Protein AF-A0A3B4AQC7-F1 (afdb_monomer)

Solvent-accessible surface area (backbone atoms only — not comparable to full-atom values): 14227 Å² total; per-residue (Å²): 136,85,83,78,81,77,79,76,78,74,78,74,76,76,81,83,32,24,21,28,47,20,46,78,46,66,79,42,72,61,28,25,45,26,42,34,20,48,98,79,43,76,62,23,23,17,29,28,55,41,59,44,32,34,42,28,24,34,85,66,73,58,82,84,34,30,37,36,32,19,53,36,45,69,84,54,95,53,96,57,49,45,81,39,47,59,64,44,81,44,56,40,91,78,43,77,90,67,68,59,58,36,33,20,42,35,32,42,65,56,69,56,78,74,55,96,30,26,40,52,46,50,71,66,93,60,78,68,84,77,59,54,68,40,64,28,37,41,48,31,37,4,13,24,45,66,50,91,86,40,57,59,30,53,44,38,17,30,25,45,33,24,31,46,54,61,65,62,50,31,69,74,48,44,93,63,45,50,70,80,50,37,45,41,26,44,53,41,79,82,36,7,29,67,31,70,28,19,34,8,8,46,31,32,37,92,91,24,49,50,26,27,30,59,51,64,51,86,50,35,74,48,75,88,52,53,40,34,18,29,24,44,56,68,44,43,74,59,52,31,65,74,64,73,48,82,72,86,76,53,69,77,79,69,78,86,72,66,74,77,80,92,125

Secondary structure (DSSP, 8-state):
------------------STT-EEPPTTSSTTEEEEEETTEEEEEEEEEETTEEEE-GGG--TTPEEEES-SBSSS--TT-EEEEEEEEEE-TT--SSSTT--EEEEESS----SSS----PPPSS---PPTT-EEEEEES-BSSSSTTPPBPSB-EEEEEEEPPHHHHHHHHGGG--TTTEEEEEE-TTT----TT-TT-EEEETTEEEEEEEE--SSTT-TTS-EEEEEGGGGHHHHHHHHT---S--PPPPGGGPPPP--

Nearest PDB structures (foldseek):
  4nff-assembly1_A  TM=9.431E-01  e=1.327E-25  Homo sapiens
  4nfe-assembly1_A  TM=9.419E-01  e=1.873E-25  Homo sapiens
  4q7y-assembly1_A  TM=9.402E-01  e=5.914E-25  Homo sapiens
  6fut-assembly1_A  TM=9.428E-01  e=1.051E-24  Homo sapiens
  5fck-assembly1_A  TM=9.365E-01  e=1.867E-24  Homo sapiens

Organism: NCBI:txid409849

Foldseek 3Di:
DDDDPPPPPPPPPPQQDPLAQFFFDDQLLQQFKKFKDDPLAGFAIWGAADQFKIKFWQLPDDPFIWIWGLDFFSNDDDPRIDTWTFPDKAQPPPDDNAQFSGMIMTGTPDGHDDDSRHAHQHADPAPDPDDWFFKWKQKFQQFHFLDPPTGGHRGITMFIWTWHPLVLLCVLCPPRRDSLFKTWTFGDSNRHFDDGSHGGTFTATPSHGQWGFGDWDSRRSPRSIITMTGGVNSCVVVVCVVVVHSDDDPDRDDPPPDDPDDD

Mean predicted aligned error: 8.26 Å

pLDDT: mean 86.27, std 19.63, range [32.56, 98.88]

Radius of gyration: 18.98 Å; Cα contacts (8 Å, |Δi|>4): 643; chains: 1; bounding box: 73×37×54 Å

InterPro domains:
  IPR001254 Serine proteases, trypsin domain [PF00089] (19-239)
  IPR001254 Serine proteases, trypsin domain [PS50240] (19-244)
  IPR001254 Serine proteases, trypsin domain [SM00020] (18-239)
  IPR001254 Serine proteases, trypsin domain [cd00190] (19-242)
  IPR001314 Peptidase S1A, chymotrypsin family [PR00722] (45-60)
  IPR001314 Peptidase S1A, chymotrypsin family [PR00722] (98-112)
  IPR001314 Peptidase S1A, chymotrypsin family [PR00722] (192-204)
  IPR009003 Peptidase S1, PA clan [SSF50494] (9-244)
  IPR018114 Serine proteases, trypsin family, histidine active site [PS00134] (55-60)
  IPR033116 Serine proteases, trypsin family, serine active site [PS00135] (193-204)

Structure (mmCIF, N/CA/C/O backbone):
data_AF-A0A3B4AQC7-F1
#
_entry.id   AF-A0A3B4AQC7-F1
#
loop_
_atom_site.group_PDB
_atom_site.id
_atom_site.type_symbol
_atom_site.label_atom_id
_atom_site.label_alt_id
_atom_site.label_comp_id
_atom_site.label_asym_id
_atom_site.label_entity_id
_atom_site.label_seq_id
_atom_site.pdbx_PDB_ins_code
_atom_site.Cartn_x
_atom_site.Cartn_y
_atom_site.Cartn_z
_atom_site.occupancy
_atom_site.B_iso_or_equiv
_atom_site.auth_seq_id
_atom_site.auth_comp_id
_atom_site.auth_asym_id
_atom_site.auth_atom_id
_atom_site.pdbx_PDB_model_num
ATOM 1 N N . TRP A 1 1 ? 53.341 10.943 34.372 1.00 37.69 1 TRP A N 1
ATOM 2 C CA . TRP A 1 1 ? 52.445 11.291 33.256 1.00 37.69 1 TRP A CA 1
ATOM 3 C C . TRP A 1 1 ? 51.333 10.264 33.203 1.00 37.69 1 TRP A C 1
ATOM 5 O O . TRP A 1 1 ? 51.610 9.111 32.907 1.00 37.69 1 TRP A O 1
ATOM 15 N N . ILE A 1 2 ? 50.120 10.649 33.601 1.00 36.53 2 ILE A N 1
ATOM 16 C CA . ILE A 1 2 ? 48.947 9.766 33.577 1.00 36.53 2 ILE A CA 1
ATOM 17 C C . ILE A 1 2 ? 48.352 9.866 32.173 1.00 36.53 2 ILE A C 1
ATOM 19 O O . ILE A 1 2 ? 47.947 10.952 31.763 1.00 36.53 2 ILE A O 1
ATOM 23 N N . ILE A 1 3 ? 48.336 8.759 31.433 1.00 42.31 3 ILE A N 1
ATOM 24 C CA . ILE A 1 3 ? 47.656 8.692 30.138 1.00 42.31 3 ILE A CA 1
ATOM 25 C C . ILE A 1 3 ? 46.176 8.456 30.431 1.00 42.31 3 ILE A C 1
ATOM 27 O O . ILE A 1 3 ? 45.796 7.412 30.955 1.00 42.31 3 ILE A O 1
ATOM 31 N N . ILE A 1 4 ? 45.356 9.467 30.146 1.00 41.22 4 ILE A N 1
ATOM 32 C CA . ILE A 1 4 ? 43.900 9.366 30.220 1.00 41.22 4 ILE A CA 1
ATOM 33 C C . ILE A 1 4 ? 43.442 8.695 28.930 1.00 41.22 4 ILE A C 1
ATOM 35 O O . ILE A 1 4 ? 43.470 9.313 27.866 1.00 41.22 4 ILE A O 1
ATOM 39 N N . ASP A 1 5 ? 43.035 7.434 29.031 1.00 41.25 5 ASP A N 1
ATOM 40 C CA . ASP A 1 5 ? 42.480 6.689 27.906 1.00 41.25 5 ASP A CA 1
ATOM 41 C C . ASP A 1 5 ? 41.060 7.204 27.620 1.00 41.25 5 ASP A C 1
ATOM 43 O O . ASP A 1 5 ? 40.077 6.819 28.263 1.00 41.25 5 ASP A O 1
ATOM 47 N N . ILE A 1 6 ? 40.951 8.165 26.697 1.00 44.50 6 ILE A N 1
ATOM 48 C CA . ILE A 1 6 ? 39.661 8.697 26.251 1.00 44.50 6 ILE A CA 1
ATOM 49 C C . ILE A 1 6 ? 39.029 7.648 25.340 1.00 44.50 6 ILE A C 1
ATOM 51 O O . ILE A 1 6 ? 39.178 7.678 24.117 1.00 44.50 6 ILE A O 1
ATOM 55 N N . MET A 1 7 ? 38.290 6.729 25.960 1.00 40.44 7 MET A N 1
ATOM 56 C CA . MET A 1 7 ? 37.422 5.778 25.278 1.00 40.44 7 MET A CA 1
ATOM 57 C C . MET A 1 7 ? 36.300 6.545 24.562 1.00 40.44 7 MET A C 1
ATOM 59 O O . MET A 1 7 ? 35.204 6.751 25.087 1.00 40.44 7 MET A O 1
ATOM 63 N N . LEU A 1 8 ? 36.605 6.997 23.343 1.00 37.19 8 LEU A N 1
ATOM 64 C CA . LEU A 1 8 ? 35.666 7.592 22.402 1.00 37.19 8 LEU A CA 1
ATOM 65 C C . LEU A 1 8 ? 34.570 6.570 22.106 1.00 37.19 8 LEU A C 1
ATOM 67 O O . LEU A 1 8 ? 34.722 5.681 21.268 1.00 37.19 8 LEU A O 1
ATOM 71 N N . CYS A 1 9 ? 33.456 6.705 22.823 1.00 36.78 9 CYS A N 1
ATOM 72 C CA . CYS A 1 9 ? 32.255 5.920 22.608 1.00 36.78 9 CYS A CA 1
ATOM 73 C C . CYS A 1 9 ? 31.645 6.329 21.262 1.00 36.78 9 CYS A C 1
ATOM 75 O O . CYS A 1 9 ? 30.787 7.210 21.183 1.00 36.78 9 CYS A O 1
ATOM 77 N N . VAL A 1 10 ? 32.146 5.718 20.184 1.00 35.06 10 VAL A N 1
ATOM 78 C CA . VAL A 1 10 ? 31.564 5.829 18.849 1.00 35.06 10 VAL A CA 1
ATOM 79 C C . VAL A 1 10 ? 30.167 5.241 18.942 1.00 35.06 10 VAL A C 1
ATOM 81 O O . VAL A 1 10 ? 29.988 4.023 18.986 1.00 35.06 10 VAL A O 1
ATOM 84 N N . THR A 1 11 ? 29.169 6.117 18.983 1.00 34.75 11 THR A N 1
ATOM 85 C CA . THR A 1 11 ? 27.766 5.737 18.898 1.00 34.75 11 THR A CA 1
ATOM 86 C C . THR A 1 11 ? 27.504 5.192 17.499 1.00 34.75 11 THR A C 1
ATOM 88 O O . THR A 1 11 ? 27.116 5.908 16.577 1.00 34.75 11 THR A O 1
ATOM 91 N N . LEU A 1 12 ? 27.732 3.886 17.340 1.00 36.44 12 LEU A N 1
ATOM 92 C CA . LEU A 1 12 ? 27.237 3.107 16.216 1.00 36.44 12 LEU A CA 1
ATOM 93 C C . LEU A 1 12 ? 25.714 3.239 16.213 1.00 36.44 12 LEU A C 1
ATOM 95 O O . LEU A 1 12 ? 25.011 2.531 16.932 1.00 36.44 12 LEU A O 1
ATOM 99 N N . GLY A 1 13 ? 25.214 4.198 15.431 1.00 32.56 13 GLY A N 1
ATOM 100 C CA . GLY A 1 13 ? 23.791 4.418 15.239 1.00 32.56 13 GLY A CA 1
ATOM 101 C C . GLY A 1 13 ? 23.175 3.158 14.652 1.00 32.56 13 GLY A C 1
ATOM 102 O O . GLY A 1 13 ? 23.316 2.898 13.456 1.00 32.56 13 GLY A O 1
ATOM 103 N N . ALA A 1 14 ? 22.523 2.366 15.503 1.00 33.62 14 ALA A N 1
ATOM 104 C CA . ALA A 1 14 ? 21.886 1.124 15.107 1.00 33.62 14 ALA A CA 1
ATOM 105 C C . ALA A 1 14 ? 20.839 1.423 14.027 1.00 33.62 14 ALA A C 1
ATOM 107 O O . ALA A 1 14 ? 19.827 2.081 14.275 1.00 33.62 14 ALA A O 1
ATOM 108 N N . SER A 1 15 ? 21.090 0.953 12.803 1.00 41.47 15 SER A N 1
ATOM 109 C CA . SER A 1 15 ? 20.153 1.090 11.687 1.00 41.47 15 SER A CA 1
ATOM 110 C C . SER A 1 15 ? 19.045 0.039 11.806 1.00 41.47 15 SER A C 1
ATOM 112 O O . SER A 1 15 ? 18.939 -0.892 11.008 1.00 41.47 15 SER A O 1
ATOM 114 N N . GLU A 1 16 ? 18.225 0.163 12.851 1.00 36.72 16 GLU A N 1
ATOM 115 C CA . GLU A 1 16 ? 17.090 -0.719 13.125 1.00 36.72 16 GLU A CA 1
ATOM 116 C C . GLU A 1 16 ? 16.027 -0.545 12.035 1.00 36.72 16 GLU A C 1
ATOM 118 O O . GLU A 1 16 ? 15.289 0.449 12.006 1.00 36.72 16 GLU A O 1
ATOM 123 N N . SER A 1 17 ? 15.988 -1.473 11.075 1.00 36.16 17 SER A N 1
ATOM 124 C CA . SER A 1 17 ? 15.353 -1.214 9.785 1.00 36.16 17 SER A CA 1
ATOM 125 C C . SER A 1 17 ? 14.568 -2.376 9.184 1.00 36.16 17 SER A C 1
ATOM 127 O O . SER A 1 17 ? 15.156 -3.357 8.771 1.00 36.16 17 SER A O 1
ATOM 129 N N . GLY A 1 18 ? 13.257 -2.189 8.975 1.00 44.34 18 GLY A N 1
ATOM 130 C CA . GLY A 1 18 ? 12.724 -2.190 7.605 1.00 44.34 18 GLY A CA 1
ATOM 131 C C . GLY A 1 18 ? 11.214 -2.458 7.407 1.00 44.34 18 GLY A C 1
ATOM 132 O O . GLY A 1 18 ? 10.531 -2.651 8.396 1.00 44.34 18 GLY A O 1
ATOM 133 N N . ILE A 1 19 ? 10.598 -2.415 6.211 1.00 56.38 19 ILE A N 1
ATOM 134 C CA . ILE A 1 19 ? 10.929 -1.696 4.952 1.00 56.38 19 ILE A CA 1
ATOM 135 C C . ILE A 1 19 ? 12.447 -1.610 4.732 1.00 56.38 19 ILE A C 1
ATOM 137 O O . ILE A 1 19 ? 13.036 -0.605 5.130 1.00 56.38 19 ILE A O 1
ATOM 141 N N . VAL A 1 20 ? 13.100 -2.694 4.293 1.00 57.38 20 VAL A N 1
ATOM 142 C CA . VAL A 1 20 ? 14.567 -2.919 4.373 1.00 57.38 20 VAL A CA 1
ATOM 143 C C . VAL A 1 20 ? 15.365 -1.630 4.147 1.00 57.38 20 VAL A C 1
ATOM 145 O O . VAL A 1 20 ? 15.243 -1.024 3.094 1.00 57.38 20 VAL A O 1
ATOM 148 N N . GLY A 1 21 ? 16.152 -1.170 5.128 1.00 59.09 21 GLY A N 1
ATOM 149 C CA . GLY A 1 21 ? 16.957 0.065 5.023 1.00 59.09 21 GLY A CA 1
ATOM 150 C C . GLY A 1 21 ? 16.206 1.415 5.068 1.00 59.09 21 GLY A C 1
ATOM 151 O O . GLY A 1 21 ? 16.841 2.463 5.020 1.00 59.09 21 GLY A O 1
ATOM 152 N N . GLY A 1 22 ? 14.874 1.434 5.176 1.00 73.56 22 GLY A N 1
ATOM 153 C CA . GLY A 1 22 ? 14.066 2.655 5.315 1.00 73.56 22 GLY A CA 1
ATOM 154 C C . GLY A 1 22 ? 14.132 3.273 6.720 1.00 73.56 22 GLY A C 1
ATOM 155 O O . GLY A 1 22 ? 14.833 2.771 7.606 1.00 73.56 22 GLY A O 1
ATOM 156 N N . LYS A 1 23 ? 13.314 4.298 6.992 1.00 89.12 23 LYS A N 1
ATOM 157 C CA . LYS A 1 23 ? 13.213 4.964 8.310 1.00 89.12 23 LYS A CA 1
ATOM 158 C C . LYS A 1 23 ? 11.879 4.697 9.015 1.00 89.12 23 LYS A C 1
ATOM 160 O O . LYS A 1 23 ? 10.877 4.419 8.364 1.00 89.12 23 LYS A O 1
ATOM 165 N N . ILE A 1 24 ? 11.846 4.808 10.344 1.00 93.12 24 ILE A N 1
ATOM 166 C CA . ILE A 1 24 ? 10.586 4.780 11.108 1.00 93.12 24 ILE A CA 1
ATOM 167 C C . ILE A 1 24 ? 9.764 6.022 10.730 1.00 93.12 24 ILE A C 1
ATOM 169 O O . ILE A 1 24 ? 10.270 7.146 10.759 1.00 93.12 24 ILE A O 1
ATOM 173 N N . ALA A 1 25 ? 8.499 5.830 10.356 1.00 95.12 25 ALA A N 1
ATOM 174 C CA . ALA A 1 25 ? 7.600 6.933 10.042 1.00 95.12 25 ALA A CA 1
ATOM 175 C C . ALA A 1 25 ? 7.146 7.619 11.339 1.00 95.12 25 ALA A C 1
ATOM 177 O O . ALA A 1 25 ? 6.870 6.954 12.336 1.00 95.12 25 ALA A O 1
ATOM 178 N N . LYS A 1 26 ? 6.996 8.952 11.332 1.00 96.50 26 LYS A N 1
ATOM 179 C CA . LYS A 1 26 ? 6.467 9.687 12.497 1.00 96.50 26 LYS A CA 1
ATOM 180 C C . LYS A 1 26 ? 5.107 9.085 12.915 1.00 96.50 26 LYS A C 1
ATOM 182 O O . LYS A 1 26 ? 4.252 8.937 12.031 1.00 96.50 26 LYS A O 1
ATOM 187 N N . PRO A 1 27 ? 4.865 8.777 14.207 1.00 97.00 27 PRO A N 1
ATOM 188 C CA . PRO A 1 27 ? 3.624 8.146 14.652 1.00 97.00 27 PRO A CA 1
ATOM 189 C C . PRO A 1 27 ? 2.368 8.846 14.122 1.00 97.00 27 PRO A C 1
ATOM 191 O O . PRO A 1 27 ? 2.247 10.072 14.172 1.00 97.00 27 PRO A O 1
ATOM 194 N N . HIS A 1 28 ? 1.452 8.053 13.560 1.00 95.62 28 HIS A N 1
ATOM 195 C CA . HIS A 1 28 ? 0.186 8.486 12.950 1.00 95.62 28 HIS A CA 1
ATOM 196 C C . HIS A 1 28 ? 0.306 9.578 11.854 1.00 95.62 28 HIS A C 1
ATOM 198 O O . HIS A 1 28 ? -0.669 10.265 11.546 1.00 95.62 28 HIS A O 1
ATOM 204 N N . SER A 1 29 ? 1.474 9.739 11.216 1.00 96.38 29 SER A N 1
ATOM 205 C CA . SER A 1 29 ? 1.675 10.671 10.084 1.00 96.38 29 SER A CA 1
ATOM 206 C C . SER A 1 29 ? 1.140 10.162 8.736 1.00 96.38 29 SER A C 1
ATOM 208 O O . SER A 1 29 ? 1.072 10.918 7.764 1.00 96.38 29 SER A O 1
ATOM 210 N N . ARG A 1 30 ? 0.739 8.887 8.665 1.00 97.75 30 ARG A N 1
ATOM 211 C CA . ARG A 1 30 ? 0.158 8.224 7.485 1.00 97.75 30 ARG A CA 1
ATOM 212 C C . ARG A 1 30 ? -1.247 7.713 7.827 1.00 97.75 30 ARG A C 1
ATOM 214 O O . ARG A 1 30 ? -1.508 6.519 7.861 1.00 97.75 30 ARG A O 1
ATOM 221 N N . LYS A 1 31 ? -2.153 8.648 8.132 1.00 98.31 31 LYS A N 1
ATOM 222 C CA . LYS A 1 31 ? -3.490 8.421 8.736 1.00 98.31 31 LYS A CA 1
ATOM 223 C C . LYS A 1 31 ? -4.448 7.529 7.931 1.00 98.31 31 LYS A C 1
ATOM 225 O O . LYS A 1 31 ? -5.479 7.111 8.448 1.00 98.31 31 LYS A O 1
ATOM 230 N N . TYR A 1 32 ? -4.118 7.274 6.670 1.00 98.62 32 TYR A N 1
ATOM 231 C CA . TYR A 1 32 ? -4.846 6.398 5.755 1.00 98.62 32 TYR A CA 1
ATOM 232 C C . TYR A 1 32 ? -4.341 4.954 5.760 1.00 98.62 32 TYR A C 1
ATOM 234 O O . TYR A 1 32 ? -5.017 4.105 5.190 1.00 98.62 32 TYR A O 1
ATOM 242 N N . MET A 1 33 ? -3.180 4.659 6.355 1.00 98.69 33 MET A N 1
ATOM 243 C CA . MET A 1 33 ? -2.616 3.309 6.357 1.00 98.69 33 MET A CA 1
ATOM 244 C C . MET A 1 33 ? -3.513 2.327 7.109 1.00 98.69 33 MET A C 1
ATOM 246 O O . MET A 1 33 ? -4.009 2.613 8.202 1.00 98.69 33 MET A O 1
ATOM 250 N N . ALA A 1 34 ? -3.670 1.149 6.515 1.00 98.81 34 ALA A N 1
ATOM 251 C CA . ALA A 1 34 ? -4.358 0.010 7.087 1.00 98.81 34 ALA A CA 1
ATOM 252 C C . ALA A 1 34 ? -3.396 -1.177 7.184 1.00 98.81 34 ALA A C 1
ATOM 254 O O . ALA A 1 34 ? -2.710 -1.505 6.215 1.00 98.81 34 ALA A O 1
ATOM 255 N N . SER A 1 35 ? -3.377 -1.836 8.338 1.00 98.75 35 SER A N 1
ATOM 256 C CA . SER A 1 35 ? -2.754 -3.148 8.509 1.00 98.75 35 SER A CA 1
ATOM 257 C C . SER A 1 35 ? -3.841 -4.214 8.374 1.00 98.75 35 SER A C 1
ATOM 259 O O . SER A 1 35 ? -4.846 -4.164 9.087 1.00 98.75 35 SER A O 1
ATOM 261 N N . LEU A 1 36 ? -3.680 -5.144 7.431 1.00 98.75 36 LEU A N 1
ATOM 262 C CA . LEU A 1 36 ? -4.551 -6.309 7.283 1.00 98.75 36 LEU A CA 1
ATOM 263 C C . LEU A 1 36 ? -3.991 -7.422 8.170 1.00 98.75 36 LEU A C 1
ATOM 265 O O . LEU A 1 36 ? -2.816 -7.785 8.050 1.00 98.75 36 LEU A O 1
ATOM 269 N N . GLN A 1 37 ? -4.834 -7.937 9.065 1.00 98.38 37 GLN A N 1
ATOM 270 C CA . GLN A 1 37 ? -4.467 -8.948 10.050 1.00 98.38 37 GLN A CA 1
ATOM 271 C C . GLN A 1 37 ? -5.392 -10.169 9.999 1.00 98.38 37 GLN A C 1
ATOM 273 O O . GLN A 1 37 ? -6.603 -10.040 9.807 1.00 98.38 37 GLN A O 1
ATOM 278 N N . THR A 1 38 ? -4.816 -11.346 10.240 1.00 96.75 38 THR A N 1
ATOM 279 C CA . THR A 1 38 ? -5.525 -12.599 10.547 1.00 96.75 38 THR A CA 1
ATOM 280 C C . THR A 1 38 ? -4.969 -13.099 11.877 1.00 96.75 38 THR A C 1
ATOM 282 O O . THR A 1 38 ? -3.754 -13.106 12.061 1.00 96.75 38 THR A O 1
ATOM 285 N N . ASP A 1 39 ? -5.838 -13.430 12.832 1.00 94.25 39 ASP A N 1
ATOM 286 C CA . ASP A 1 39 ? -5.459 -13.879 14.184 1.00 94.25 39 ASP A CA 1
ATOM 287 C C . ASP A 1 39 ? -4.467 -12.936 14.900 1.00 94.25 39 ASP A C 1
ATOM 289 O O . ASP A 1 39 ? -3.553 -13.357 15.600 1.00 94.25 39 ASP A O 1
ATOM 293 N N . GLY A 1 40 ? -4.623 -11.624 14.673 1.00 93.69 40 GLY A N 1
ATOM 294 C CA . GLY A 1 40 ? -3.743 -10.567 15.194 1.00 93.69 40 GLY A CA 1
ATOM 295 C C . GLY A 1 40 ? -2.425 -10.372 14.430 1.00 93.69 40 GLY A C 1
ATOM 296 O O . GLY A 1 40 ? -1.753 -9.363 14.630 1.00 93.69 40 GLY A O 1
ATOM 297 N N . ASN A 1 41 ? -2.076 -11.275 13.513 1.00 95.19 41 ASN A N 1
ATOM 298 C CA . ASN A 1 41 ? -0.831 -11.232 12.750 1.00 95.19 41 ASN A CA 1
ATOM 299 C C . ASN A 1 41 ? -0.996 -10.423 11.460 1.00 95.19 41 ASN A C 1
ATOM 301 O O . ASN A 1 41 ? -1.866 -10.718 10.636 1.00 95.19 41 ASN A O 1
ATOM 305 N N . HIS A 1 42 ? -0.140 -9.418 11.267 1.00 96.81 42 HIS A N 1
ATOM 306 C CA . HIS A 1 42 ? -0.071 -8.641 10.028 1.00 96.81 42 HIS A CA 1
ATOM 307 C C . HIS A 1 42 ? 0.433 -9.490 8.858 1.00 96.81 42 HIS A C 1
ATOM 309 O O . HIS A 1 42 ? 1.380 -10.263 9.001 1.00 96.81 42 HIS A O 1
ATOM 315 N N . PHE A 1 43 ? -0.185 -9.318 7.688 1.00 96.94 43 PHE A N 1
ATOM 316 C CA . PHE A 1 43 ? 0.227 -10.023 6.472 1.00 96.94 43 PHE A CA 1
ATOM 317 C C . PHE A 1 43 ? 0.248 -9.170 5.197 1.00 96.94 43 PHE A C 1
ATOM 319 O O . PHE A 1 43 ? 0.921 -9.556 4.243 1.00 96.94 43 PHE A O 1
ATOM 326 N N . CYS A 1 44 ? -0.491 -8.059 5.160 1.00 98.44 44 CYS A N 1
ATOM 327 C CA . CYS A 1 44 ? -0.505 -7.103 4.053 1.00 98.44 44 CYS A CA 1
ATOM 328 C C . CYS A 1 44 ? -0.842 -5.692 4.549 1.00 98.44 44 CYS A C 1
ATOM 330 O O . CYS A 1 44 ? -1.515 -5.500 5.567 1.00 98.44 44 CYS A O 1
ATOM 332 N N . GLY A 1 45 ? -0.432 -4.695 3.776 1.00 98.50 45 GLY A N 1
ATOM 333 C CA . GLY A 1 45 ? -0.914 -3.328 3.859 1.00 98.50 45 GLY A CA 1
ATOM 334 C C . GLY A 1 45 ? -2.220 -3.086 3.092 1.00 98.50 45 GLY A C 1
ATOM 335 O O . GLY A 1 45 ? -2.749 -3.910 2.341 1.00 98.50 45 GLY A O 1
ATOM 336 N N . GLY A 1 46 ? -2.740 -1.885 3.287 1.00 98.75 46 GLY A N 1
ATOM 337 C CA . GLY A 1 46 ? -3.877 -1.320 2.578 1.00 98.75 46 GLY A CA 1
ATOM 338 C C . GLY A 1 46 ? -3.982 0.165 2.897 1.00 98.75 46 GLY A C 1
ATOM 339 O O . GLY A 1 46 ? -3.220 0.695 3.713 1.00 98.75 46 GLY A O 1
ATOM 340 N N . PHE A 1 47 ? -4.945 0.849 2.290 1.00 98.81 47 PHE A N 1
ATOM 341 C CA . PHE A 1 47 ? -5.227 2.241 2.625 1.00 98.81 47 PHE A CA 1
ATOM 342 C C . PHE A 1 47 ? -6.708 2.603 2.520 1.00 98.81 47 PHE A C 1
ATOM 344 O O . PHE A 1 47 ? -7.426 2.161 1.624 1.00 98.81 47 PHE A O 1
ATOM 351 N N . LEU A 1 48 ? -7.170 3.419 3.465 1.00 98.81 48 LEU A N 1
ATOM 352 C CA . LEU A 1 48 ? -8.550 3.872 3.575 1.00 98.81 48 LEU A CA 1
ATOM 353 C C . LEU A 1 48 ? -8.845 4.931 2.501 1.00 98.81 48 LEU A C 1
ATOM 355 O O . LEU A 1 48 ? -8.307 6.038 2.549 1.00 98.81 48 LEU A O 1
ATOM 359 N N . ILE A 1 49 ? -9.713 4.609 1.541 1.00 98.38 49 ILE A N 1
ATOM 360 C CA . ILE A 1 49 ? -10.112 5.531 0.459 1.00 98.38 49 ILE A CA 1
ATOM 361 C C . ILE A 1 49 ? -11.472 6.190 0.723 1.00 98.38 49 ILE A C 1
ATOM 363 O O . ILE A 1 49 ? -11.750 7.274 0.214 1.00 98.38 49 ILE A O 1
ATOM 367 N N . ARG A 1 50 ? -12.304 5.555 1.553 1.00 97.88 50 ARG A N 1
ATOM 368 C CA . ARG A 1 50 ? -13.579 6.063 2.075 1.00 97.88 50 ARG A CA 1
ATOM 369 C C . ARG A 1 50 ? -13.791 5.479 3.473 1.00 97.88 50 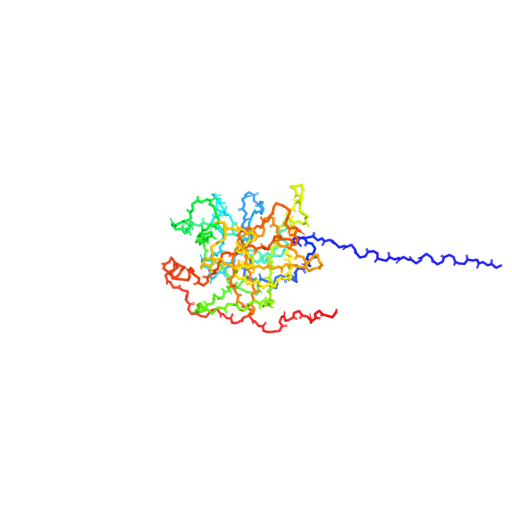ARG A C 1
ATOM 371 O O . ARG A 1 50 ? -13.167 4.476 3.800 1.00 97.88 50 ARG A O 1
ATOM 378 N N . ASP A 1 51 ? -14.650 6.076 4.294 1.00 98.06 51 ASP A N 1
ATOM 379 C CA . ASP A 1 51 ? -14.867 5.634 5.683 1.00 98.06 51 ASP A CA 1
ATOM 380 C C . ASP A 1 51 ? -15.314 4.164 5.826 1.00 98.06 51 ASP A C 1
ATOM 382 O O . ASP A 1 51 ? -15.146 3.562 6.878 1.00 98.06 51 ASP A O 1
ATOM 386 N N . ASP A 1 52 ? -15.826 3.555 4.761 1.00 98.38 52 ASP A N 1
ATOM 387 C CA . ASP A 1 52 ? -16.277 2.168 4.679 1.00 98.38 52 ASP A CA 1
ATOM 388 C C . ASP A 1 52 ? -15.479 1.291 3.691 1.00 98.38 52 ASP A C 1
ATOM 390 O O . ASP A 1 52 ? -15.837 0.122 3.516 1.00 98.38 52 ASP A O 1
ATOM 394 N N . PHE A 1 53 ? -14.430 1.817 3.044 1.00 98.69 53 PHE A N 1
ATOM 395 C CA . PHE A 1 53 ? -13.659 1.110 2.012 1.00 98.69 53 PHE A CA 1
ATOM 396 C C . PHE A 1 53 ? -12.141 1.289 2.146 1.00 98.69 53 PHE A C 1
ATOM 398 O O . PHE A 1 53 ? -11.608 2.402 2.100 1.00 98.69 53 PHE A O 1
ATOM 405 N N . VAL A 1 54 ? -11.446 0.151 2.194 1.00 98.88 54 VAL A N 1
ATOM 406 C CA . VAL A 1 54 ? -9.987 0.040 2.065 1.00 98.88 54 VAL A CA 1
ATOM 407 C C . VAL A 1 54 ? -9.633 -0.505 0.681 1.00 98.88 54 VAL A C 1
ATOM 409 O O . VAL A 1 54 ? -10.293 -1.417 0.182 1.00 98.88 54 VAL A O 1
ATOM 412 N N . LEU A 1 55 ? -8.588 0.050 0.073 1.00 98.81 55 LEU A N 1
ATOM 413 C CA . LEU A 1 55 ? -7.974 -0.425 -1.166 1.00 98.81 55 LEU A CA 1
ATOM 414 C C . LEU A 1 55 ? -6.679 -1.185 -0.829 1.00 98.81 55 LEU A C 1
ATOM 416 O O . LEU A 1 55 ? -5.932 -0.772 0.058 1.00 98.81 55 LEU A O 1
ATOM 420 N N . THR A 1 56 ? -6.454 -2.319 -1.490 1.00 98.88 56 THR A N 1
ATOM 421 C CA . THR A 1 56 ? -5.305 -3.221 -1.284 1.00 98.88 56 THR A CA 1
ATOM 422 C C . THR A 1 56 ? -5.064 -4.063 -2.553 1.00 98.88 56 THR A C 1
ATOM 424 O O . THR A 1 56 ? -5.757 -3.888 -3.559 1.00 98.88 56 THR A O 1
ATOM 427 N N . ALA A 1 57 ? -4.090 -4.974 -2.528 1.00 98.75 57 ALA A N 1
ATOM 428 C CA . ALA A 1 57 ? -3.817 -5.930 -3.601 1.00 98.75 57 ALA A CA 1
ATOM 429 C C . ALA A 1 57 ? -4.786 -7.130 -3.536 1.00 98.75 57 ALA A C 1
ATOM 431 O O . ALA A 1 57 ? -5.277 -7.490 -2.464 1.00 98.75 57 ALA A O 1
ATOM 432 N N . ALA A 1 58 ? -5.078 -7.771 -4.668 1.00 98.75 58 ALA A N 1
ATOM 433 C CA . ALA A 1 58 ? -5.965 -8.935 -4.718 1.00 98.75 58 ALA A CA 1
ATOM 434 C C . ALA A 1 58 ? -5.310 -10.199 -4.146 1.00 98.75 58 ALA A C 1
ATOM 436 O O . ALA A 1 58 ? -5.990 -10.984 -3.482 1.00 98.75 58 ALA A O 1
ATOM 437 N N . HIS A 1 59 ? -3.993 -10.359 -4.311 1.00 98.12 59 HIS A N 1
ATOM 438 C CA . HIS A 1 59 ? -3.241 -11.468 -3.714 1.00 98.12 59 HIS A CA 1
ATOM 439 C C . HIS A 1 59 ? -3.254 -11.451 -2.170 1.00 98.12 59 HIS A C 1
ATOM 441 O O . HIS A 1 59 ? -3.018 -12.477 -1.536 1.00 98.12 59 HIS A O 1
ATOM 447 N N . CYS A 1 60 ? -3.597 -10.314 -1.552 1.00 98.38 60 CYS A N 1
ATOM 448 C CA . CYS A 1 60 ? -3.804 -10.178 -0.109 1.00 98.38 60 CYS A CA 1
ATOM 449 C C . CYS A 1 60 ? -5.161 -10.724 0.383 1.00 98.38 60 CYS A C 1
ATOM 451 O O . CYS A 1 60 ? -5.522 -10.513 1.541 1.00 98.38 60 CYS A O 1
ATOM 453 N N . LYS A 1 61 ? -5.966 -11.403 -0.449 1.00 98.12 61 LYS A N 1
ATOM 454 C CA . LYS A 1 61 ? -7.234 -11.985 0.017 1.00 98.12 61 LYS A CA 1
ATOM 455 C C . LYS A 1 61 ? -6.982 -13.123 1.014 1.00 98.12 61 LYS A C 1
ATOM 457 O O . LYS A 1 61 ? -6.544 -14.205 0.636 1.00 98.12 61 LYS A O 1
ATOM 462 N N . ARG A 1 62 ? -7.374 -12.901 2.270 1.00 97.69 62 ARG A N 1
ATOM 463 C CA . ARG A 1 62 ? -7.532 -13.929 3.307 1.00 97.69 62 ARG A CA 1
ATOM 464 C C . ARG A 1 62 ? -8.914 -13.813 3.930 1.00 97.69 62 ARG A C 1
ATOM 466 O O . ARG A 1 62 ? -9.420 -12.703 4.101 1.00 97.69 62 ARG A O 1
ATOM 473 N N . ASP A 1 63 ? -9.525 -14.939 4.272 1.00 94.62 63 ASP A N 1
ATOM 474 C CA . ASP A 1 63 ? -10.793 -14.921 4.997 1.00 94.62 63 ASP A CA 1
ATOM 475 C C . ASP A 1 63 ? -10.565 -14.474 6.457 1.00 94.62 63 ASP A C 1
ATOM 477 O O . ASP A 1 63 ? -9.434 -14.423 6.941 1.00 94.62 63 ASP A O 1
ATOM 481 N N . ASN A 1 64 ? -11.633 -14.053 7.142 1.00 95.56 64 ASN A N 1
ATOM 482 C CA . ASN A 1 64 ? -11.586 -13.487 8.502 1.00 95.56 64 ASN A CA 1
ATOM 483 C C . ASN A 1 64 ? -10.646 -12.271 8.701 1.00 95.56 64 ASN A C 1
ATOM 485 O O . ASN A 1 64 ? -10.311 -11.936 9.836 1.00 95.56 64 ASN A O 1
ATOM 489 N N . THR A 1 65 ? -10.266 -11.561 7.627 1.00 98.50 65 THR A N 1
ATOM 490 C CA . THR A 1 65 ? -9.403 -10.370 7.713 1.00 98.50 65 THR A CA 1
ATOM 491 C C . THR A 1 65 ? -10.003 -9.288 8.623 1.00 98.50 65 THR A C 1
ATOM 493 O O . THR A 1 65 ? -11.141 -8.833 8.437 1.00 98.50 65 THR A O 1
ATOM 496 N N . VAL A 1 66 ? -9.186 -8.816 9.564 1.00 98.75 66 VAL A N 1
ATOM 497 C CA . VAL A 1 66 ? -9.413 -7.615 10.372 1.00 98.75 66 VAL A CA 1
ATOM 498 C C . VAL A 1 66 ? -8.540 -6.486 9.834 1.00 98.75 66 VAL A C 1
ATOM 500 O O . VAL A 1 66 ? -7.346 -6.655 9.601 1.00 98.75 66 VAL A O 1
ATOM 503 N N . ILE A 1 67 ? -9.143 -5.318 9.651 1.00 98.75 67 ILE A N 1
ATOM 504 C CA . ILE A 1 67 ? -8.467 -4.082 9.270 1.00 98.75 67 ILE A CA 1
ATOM 505 C C . ILE A 1 67 ? -8.135 -3.309 10.540 1.00 98.75 67 ILE A C 1
ATOM 507 O O . ILE A 1 67 ? -9.041 -2.954 11.294 1.00 98.75 67 ILE A O 1
ATOM 511 N N . VAL A 1 68 ? -6.854 -3.020 10.759 1.00 98.75 68 VAL A N 1
ATOM 512 C CA . VAL A 1 68 ? -6.386 -2.143 11.835 1.00 98.75 68 VAL A CA 1
ATOM 513 C C . VAL A 1 68 ? -6.000 -0.790 11.240 1.00 98.75 68 VAL A C 1
ATOM 515 O O . VAL A 1 68 ? -5.029 -0.677 10.491 1.00 98.75 68 VAL A O 1
ATOM 518 N N . LEU A 1 69 ? -6.789 0.234 11.562 1.00 98.88 69 LEU A N 1
ATOM 519 C CA . LEU A 1 69 ? -6.580 1.631 11.167 1.00 98.88 69 LEU A CA 1
ATOM 520 C C . LEU A 1 69 ? -6.009 2.432 12.338 1.00 98.88 69 LEU A C 1
ATOM 522 O O . LEU A 1 69 ? -6.264 2.099 13.492 1.00 98.88 69 LEU A O 1
ATOM 526 N N . GLY A 1 70 ? -5.287 3.518 12.051 1.00 98.50 70 GLY A N 1
ATOM 527 C CA . GLY A 1 70 ? -4.799 4.452 13.078 1.00 98.50 70 GLY A CA 1
ATOM 528 C C . GLY A 1 70 ? -3.623 3.933 13.911 1.00 98.50 70 GLY A C 1
ATOM 529 O O . GLY A 1 70 ? -3.194 4.619 14.843 1.00 98.50 70 GLY A O 1
ATOM 530 N N . ALA A 1 71 ? -3.089 2.759 13.567 1.00 98.12 71 ALA A N 1
ATOM 531 C CA . ALA A 1 71 ? -1.908 2.194 14.198 1.00 98.12 71 ALA A CA 1
ATOM 532 C C . ALA A 1 71 ? -0.634 2.976 13.831 1.00 98.12 71 ALA A C 1
ATOM 534 O O . ALA A 1 71 ? -0.482 3.443 12.699 1.00 98.12 71 ALA A O 1
ATOM 535 N N . HIS A 1 72 ? 0.307 3.069 14.766 1.00 98.06 72 HIS A N 1
ATOM 536 C CA . HIS A 1 72 ? 1.724 3.215 14.444 1.00 98.06 72 HIS A CA 1
ATOM 537 C C . HIS A 1 72 ? 2.455 1.913 14.763 1.00 98.06 72 HIS A C 1
ATOM 539 O O . HIS A 1 72 ? 3.059 1.335 13.859 1.00 98.06 72 HIS A O 1
ATOM 545 N N . ASN A 1 73 ? 2.343 1.432 16.002 1.00 97.75 73 ASN A N 1
ATOM 546 C CA . ASN A 1 73 ? 2.794 0.110 16.402 1.00 97.75 73 ASN A CA 1
ATOM 547 C C . ASN A 1 73 ? 1.631 -0.904 16.319 1.00 97.75 73 ASN A C 1
ATOM 549 O O . ASN A 1 73 ? 0.604 -0.721 16.965 1.00 97.75 73 ASN A O 1
ATOM 553 N N . ILE A 1 74 ? 1.780 -1.965 15.521 1.00 96.81 74 ILE A N 1
ATOM 554 C CA . ILE A 1 74 ? 0.728 -2.969 15.267 1.00 96.81 74 ILE A CA 1
ATOM 555 C C . ILE A 1 74 ? 0.712 -4.143 16.258 1.00 96.81 74 ILE A C 1
ATOM 557 O O . ILE A 1 74 ? -0.287 -4.864 16.299 1.00 96.81 74 ILE A O 1
ATOM 561 N N . THR A 1 75 ? 1.772 -4.330 17.052 1.00 94.69 75 THR A N 1
ATOM 562 C CA . THR A 1 75 ? 1.872 -5.379 18.088 1.00 94.69 75 THR A CA 1
ATOM 563 C C . THR A 1 75 ? 1.367 -4.901 19.453 1.00 94.69 75 THR A C 1
ATOM 565 O O . THR A 1 75 ? 0.970 -5.712 20.289 1.00 94.69 75 THR A O 1
ATOM 568 N N . LYS A 1 76 ? 1.311 -3.582 19.679 1.00 95.12 76 LYS A N 1
ATOM 569 C CA . LYS A 1 76 ? 0.854 -2.947 20.923 1.00 95.12 76 LYS A CA 1
ATOM 570 C C . LYS A 1 76 ? -0.578 -2.403 20.804 1.00 95.12 76 LYS A C 1
ATOM 572 O O . LYS A 1 76 ? -0.972 -1.917 19.743 1.00 95.12 76 LYS A O 1
ATOM 577 N N . PRO A 1 77 ? -1.369 -2.424 21.895 1.00 94.94 77 PRO A N 1
ATOM 578 C CA . PRO A 1 77 ? -2.679 -1.783 21.931 1.00 94.94 77 PRO A CA 1
ATOM 579 C C . PRO A 1 77 ? -2.531 -0.258 22.044 1.00 94.94 77 PRO A C 1
ATOM 581 O O . PRO A 1 77 ? -2.191 0.274 23.100 1.00 94.94 77 PRO A O 1
ATOM 584 N N . GLU A 1 78 ? -2.821 0.469 20.966 1.00 97.94 78 GLU A N 1
ATOM 585 C CA . GLU A 1 78 ? -2.820 1.938 20.961 1.00 97.94 78 GLU A CA 1
ATOM 586 C C . GLU A 1 78 ? -4.255 2.486 21.001 1.00 97.94 78 GLU A C 1
ATOM 588 O O . GLU A 1 78 ? -5.121 2.041 20.251 1.00 97.94 78 GLU A O 1
ATOM 593 N N . LYS A 1 79 ? -4.510 3.531 21.805 1.00 97.69 79 LYS A N 1
ATOM 594 C CA . LYS A 1 79 ? -5.837 4.188 21.897 1.00 97.69 79 LYS A CA 1
ATOM 595 C C . LYS A 1 79 ? -6.318 4.827 20.579 1.00 97.69 79 LYS A C 1
ATOM 597 O O . LYS A 1 79 ? -7.473 5.229 20.481 1.00 97.69 79 LYS A O 1
ATOM 602 N N . SER A 1 80 ? -5.437 4.968 19.589 1.00 98.25 80 SER A N 1
ATOM 603 C CA . SER A 1 80 ? -5.745 5.450 18.238 1.00 98.25 80 SER A CA 1
ATOM 604 C C . SER A 1 80 ? -6.299 4.367 17.308 1.00 98.25 80 SER A C 1
ATOM 606 O O . SER A 1 80 ? -6.839 4.710 16.253 1.00 98.25 80 SER A O 1
ATOM 608 N N . GLN A 1 81 ? -6.136 3.085 17.656 1.00 98.56 81 GLN A N 1
ATOM 609 C CA . GLN A 1 81 ? -6.461 1.971 16.774 1.00 98.56 81 GLN A CA 1
ATOM 610 C C . GLN A 1 81 ? -7.965 1.741 16.649 1.00 98.56 81 GLN A C 1
ATOM 612 O O . GLN A 1 81 ? -8.708 1.748 17.629 1.00 98.56 81 GLN A O 1
ATOM 617 N N . GLN A 1 82 ? -8.397 1.437 15.429 1.00 98.62 82 GLN A N 1
ATOM 618 C CA . GLN A 1 82 ? -9.726 0.903 15.144 1.00 98.62 82 GLN A CA 1
ATOM 619 C C . GLN A 1 82 ? -9.558 -0.446 14.453 1.00 98.62 82 GLN A C 1
ATOM 621 O O . GLN A 1 82 ? -8.961 -0.511 13.378 1.00 98.62 82 GLN A O 1
ATOM 626 N N . LYS A 1 83 ? -10.067 -1.515 15.075 1.00 98.56 83 LYS A N 1
ATOM 627 C CA . LYS A 1 83 ? -10.035 -2.883 14.539 1.00 98.56 83 LYS A CA 1
ATOM 628 C C . LYS A 1 83 ? -11.411 -3.223 13.968 1.00 98.56 83 LYS A C 1
ATOM 630 O O . LYS A 1 83 ? -12.380 -3.315 14.715 1.00 98.56 83 LYS A O 1
ATOM 635 N N . ILE A 1 84 ? -11.513 -3.369 12.647 1.00 98.75 84 ILE A N 1
ATOM 636 C CA . ILE A 1 84 ? -12.790 -3.512 11.933 1.00 98.75 84 ILE A CA 1
ATOM 637 C C . ILE A 1 84 ? -12.731 -4.733 11.009 1.00 98.75 84 ILE A C 1
ATOM 639 O O . ILE A 1 84 ? -11.875 -4.819 10.134 1.00 98.75 84 ILE A O 1
ATOM 643 N N . GLN A 1 85 ? -13.657 -5.680 11.173 1.00 98.69 85 GLN A N 1
ATOM 644 C CA . GLN A 1 85 ? -13.771 -6.839 10.278 1.00 98.69 85 GLN A CA 1
ATOM 645 C C . GLN A 1 85 ? -14.137 -6.421 8.844 1.00 98.69 85 GLN A C 1
ATOM 647 O O . GLN A 1 85 ? -14.947 -5.509 8.636 1.00 98.69 85 GLN A O 1
ATOM 652 N N . VAL A 1 86 ? -13.621 -7.142 7.848 1.00 98.69 86 VAL A N 1
ATOM 653 C CA . VAL A 1 86 ? -14.110 -7.048 6.465 1.00 98.69 86 VAL A CA 1
ATOM 654 C C . VAL A 1 86 ? -15.498 -7.694 6.360 1.00 98.69 86 VAL A C 1
ATOM 656 O O . VAL A 1 86 ? -15.708 -8.820 6.803 1.00 98.69 86 VAL A O 1
ATOM 659 N N . LYS A 1 87 ? -16.457 -6.989 5.749 1.00 98.31 87 LYS A N 1
ATOM 660 C CA . LYS A 1 87 ? -17.802 -7.503 5.425 1.00 98.31 87 LYS A CA 1
ATOM 661 C C . LYS A 1 87 ? -17.863 -8.158 4.052 1.00 98.31 87 LYS A C 1
ATOM 663 O O . LYS A 1 87 ? -18.604 -9.119 3.873 1.00 98.31 87 LYS A O 1
ATOM 668 N N . LYS A 1 88 ? -17.152 -7.606 3.065 1.00 98.50 88 LYS A N 1
ATOM 669 C CA . LYS A 1 88 ? -17.123 -8.146 1.702 1.00 98.50 88 LYS A CA 1
ATOM 670 C C . LYS A 1 88 ? -15.824 -7.789 0.989 1.00 98.50 88 LYS A C 1
ATOM 672 O O . LYS A 1 88 ? -15.372 -6.646 1.045 1.00 98.50 88 LYS A O 1
ATOM 677 N N . TYR A 1 89 ? -15.283 -8.781 0.295 1.00 98.75 89 TYR A N 1
ATOM 678 C CA . TYR A 1 89 ? -14.109 -8.682 -0.562 1.00 98.75 89 TYR A CA 1
ATOM 679 C C . TYR A 1 89 ? -14.572 -8.468 -2.005 1.00 98.75 89 TYR A C 1
ATOM 681 O O . TYR A 1 89 ? -15.495 -9.140 -2.471 1.00 98.75 89 TYR A O 1
ATOM 689 N N . PHE A 1 90 ? -13.928 -7.546 -2.709 1.00 98.69 90 PHE A N 1
ATOM 690 C CA . PHE A 1 90 ? -14.145 -7.280 -4.127 1.00 98.69 90 PHE A CA 1
ATOM 691 C C . PHE A 1 90 ? -12.785 -7.297 -4.838 1.00 98.69 90 PHE A C 1
ATOM 693 O O . PHE A 1 90 ? -12.235 -6.228 -5.111 1.00 98.69 90 PHE A O 1
ATOM 700 N N . PRO A 1 91 ? -12.186 -8.476 -5.086 1.00 98.62 91 PRO A N 1
ATOM 701 C CA . PRO A 1 91 ? -11.057 -8.577 -6.004 1.00 98.62 91 PRO A CA 1
ATOM 702 C C . PRO A 1 91 ? -11.505 -8.180 -7.416 1.00 98.62 91 PRO A C 1
ATOM 704 O O . PRO A 1 91 ? -12.675 -8.347 -7.778 1.00 98.62 91 PRO A O 1
ATOM 707 N N . HIS A 1 92 ? -10.593 -7.645 -8.224 1.00 98.69 92 HIS A N 1
ATOM 708 C CA . HIS A 1 92 ? -10.903 -7.333 -9.614 1.00 98.69 92 HIS A CA 1
ATOM 709 C C . HIS A 1 92 ? -11.296 -8.616 -10.377 1.00 98.69 92 HIS A C 1
ATOM 711 O O . HIS A 1 92 ? -10.574 -9.607 -10.294 1.00 98.69 92 HIS A O 1
ATOM 717 N N . PRO A 1 93 ? -12.390 -8.638 -11.166 1.00 98.25 93 PRO A N 1
ATOM 718 C CA . PRO A 1 93 ? -12.904 -9.871 -11.780 1.00 98.25 93 PRO A CA 1
ATOM 719 C C . PRO A 1 93 ? -11.979 -10.502 -12.834 1.00 98.25 93 PRO A C 1
ATOM 721 O O . PRO A 1 93 ? -12.186 -11.647 -13.216 1.00 98.25 93 PRO A O 1
ATOM 724 N N . LYS A 1 94 ? -10.968 -9.765 -13.314 1.00 98.31 94 LYS A N 1
ATOM 725 C CA . LYS A 1 94 ? -9.910 -10.282 -14.204 1.00 98.31 94 LYS A CA 1
ATOM 726 C C . LYS A 1 94 ? -8.650 -10.765 -13.462 1.00 98.31 94 LYS A C 1
ATOM 728 O O . LYS A 1 94 ? -7.718 -11.227 -14.115 1.00 98.31 94 LYS A O 1
ATOM 733 N N . TYR A 1 95 ? -8.595 -10.646 -12.133 1.00 98.31 95 TYR A N 1
ATOM 734 C CA . TYR A 1 95 ? -7.479 -11.166 -11.345 1.00 98.31 95 TYR A CA 1
ATOM 735 C C . TYR A 1 95 ? -7.487 -12.699 -11.357 1.00 98.31 95 TYR A C 1
ATOM 737 O O . TYR A 1 95 ? -8.509 -13.320 -11.075 1.00 98.31 95 TYR A O 1
ATOM 745 N N . ASN A 1 96 ? -6.344 -13.310 -11.673 1.00 96.12 96 ASN A N 1
ATOM 746 C CA . ASN A 1 96 ? -6.220 -14.754 -11.905 1.00 96.12 96 ASN A CA 1
ATOM 747 C C . ASN A 1 96 ? -5.155 -15.437 -11.023 1.00 96.12 96 ASN A C 1
ATOM 749 O O . ASN A 1 96 ? -4.630 -16.485 -11.396 1.00 96.12 96 ASN A O 1
ATOM 753 N N . GLY A 1 97 ? -4.793 -14.829 -9.888 1.00 94.00 97 GLY A N 1
ATOM 754 C CA . GLY A 1 97 ? -3.750 -15.347 -8.993 1.00 94.00 97 GLY A CA 1
ATOM 755 C C . GLY A 1 97 ? -2.312 -15.067 -9.447 1.00 94.00 97 GLY A C 1
ATOM 756 O O . GLY A 1 97 ? -1.378 -15.552 -8.816 1.00 94.00 97 GLY A O 1
ATOM 757 N N . LYS A 1 98 ? -2.115 -14.316 -10.541 1.00 92.62 98 LYS A N 1
ATOM 758 C CA . LYS A 1 98 ? -0.794 -13.873 -11.022 1.00 92.62 98 LYS A CA 1
ATOM 759 C C . LYS A 1 98 ? -0.579 -12.392 -10.679 1.00 92.62 98 LYS A C 1
ATOM 761 O O . LYS A 1 98 ? -0.984 -11.946 -9.611 1.00 92.62 98 LYS A O 1
ATOM 766 N N . TYR A 1 99 ? 0.074 -11.649 -11.571 1.00 94.06 99 TYR A N 1
ATOM 767 C CA . TYR A 1 99 ? 0.507 -10.267 -11.345 1.00 94.06 99 TYR A CA 1
ATOM 768 C C . TYR A 1 99 ? -0.473 -9.208 -11.872 1.00 94.06 99 TYR A C 1
ATOM 770 O O . TYR A 1 99 ? -0.580 -8.133 -11.294 1.00 94.06 99 TYR A O 1
ATOM 778 N N . ASP A 1 100 ? -1.165 -9.475 -12.986 1.00 96.75 100 ASP A N 1
ATOM 779 C CA . ASP A 1 100 ? -2.039 -8.480 -13.624 1.00 96.75 100 ASP A CA 1
ATOM 780 C C . ASP A 1 100 ? -3.428 -8.424 -12.967 1.00 96.75 100 ASP A C 1
ATOM 782 O O . ASP A 1 100 ? -3.927 -9.422 -12.444 1.00 96.75 100 ASP A O 1
ATOM 786 N N . PHE A 1 101 ? -4.057 -7.247 -13.008 1.00 98.31 101 PHE A N 1
ATOM 787 C CA . PHE A 1 101 ? -5.300 -6.914 -12.301 1.00 98.31 101 PHE A CA 1
ATOM 788 C C . PHE A 1 101 ? -5.244 -7.118 -10.771 1.00 98.31 101 PHE A C 1
ATOM 790 O O . PHE A 1 101 ? -6.283 -7.316 -10.141 1.00 98.31 101 PHE A O 1
ATOM 797 N N . ASP A 1 102 ? -4.055 -7.055 -10.162 1.00 98.50 102 ASP A N 1
ATOM 798 C CA . ASP A 1 102 ? -3.839 -7.270 -8.725 1.00 98.50 102 ASP A CA 1
ATOM 799 C C . ASP A 1 102 ? -4.324 -6.083 -7.868 1.00 98.50 102 ASP A C 1
ATOM 801 O O . ASP A 1 102 ? -3.556 -5.258 -7.369 1.00 98.50 102 ASP A O 1
ATOM 805 N N . VAL A 1 103 ? -5.645 -5.964 -7.733 1.00 98.81 103 VAL A N 1
ATOM 806 C CA . VAL A 1 103 ? -6.315 -4.954 -6.910 1.00 98.81 103 VAL A CA 1
ATOM 807 C C . VAL A 1 103 ? -7.610 -5.492 -6.308 1.00 98.81 103 VAL A C 1
ATOM 809 O O . VAL A 1 103 ? -8.380 -6.209 -6.952 1.00 98.81 103 VAL A O 1
ATOM 812 N N . MET A 1 104 ? -7.867 -5.119 -5.057 1.00 98.75 104 MET A N 1
ATOM 813 C CA . MET A 1 104 ? -9.064 -5.494 -4.319 1.00 98.75 104 MET A CA 1
ATOM 814 C C . MET A 1 104 ? -9.578 -4.344 -3.452 1.00 98.75 104 MET A C 1
ATOM 816 O O . MET A 1 104 ? -8.820 -3.658 -2.767 1.00 98.75 104 MET A O 1
ATOM 820 N N . LEU A 1 105 ? -10.901 -4.184 -3.440 1.00 98.81 105 LEU A N 1
ATOM 821 C CA . LEU A 1 105 ? -11.609 -3.347 -2.478 1.00 98.81 105 LEU A CA 1
ATOM 822 C C . LEU A 1 105 ? -12.136 -4.199 -1.323 1.00 98.81 105 LEU A C 1
ATOM 824 O O . LEU A 1 105 ? -12.746 -5.251 -1.529 1.00 98.81 105 LEU A O 1
ATOM 828 N N . LEU A 1 106 ? -11.944 -3.711 -0.103 1.00 98.88 106 LEU A N 1
ATOM 829 C CA . LEU A 1 106 ? -12.454 -4.307 1.125 1.00 98.88 106 LEU A CA 1
ATOM 830 C C . LEU A 1 106 ? -13.531 -3.394 1.705 1.00 98.88 106 LEU A C 1
ATOM 832 O O . LEU A 1 106 ? -13.241 -2.285 2.157 1.00 98.88 106 LEU A O 1
ATOM 836 N N . LYS A 1 107 ? -14.780 -3.867 1.703 1.00 98.69 107 LYS A N 1
ATOM 837 C CA . LYS A 1 107 ? -15.889 -3.194 2.384 1.00 98.69 107 LYS A CA 1
ATOM 838 C C . LYS A 1 107 ? -15.829 -3.531 3.867 1.00 98.69 107 LYS A C 1
ATOM 840 O O . LYS A 1 107 ? -15.930 -4.703 4.238 1.00 98.69 107 LYS A O 1
ATOM 845 N N . LEU A 1 108 ? -15.723 -2.513 4.710 1.00 98.81 108 LEU A N 1
ATOM 846 C CA . LEU A 1 108 ? -15.705 -2.661 6.162 1.00 98.81 108 LEU A CA 1
ATOM 847 C C . LEU A 1 108 ? -17.094 -3.043 6.712 1.00 98.81 108 LEU A C 1
ATOM 849 O O . LEU A 1 108 ? -18.130 -2.656 6.161 1.00 98.81 108 LEU A O 1
ATOM 853 N N . LYS A 1 109 ? -17.127 -3.812 7.809 1.00 98.44 109 LYS A N 1
ATOM 854 C CA . LYS A 1 109 ? -18.364 -4.210 8.514 1.00 98.44 109 LYS A CA 1
ATOM 855 C C . LYS A 1 109 ? -19.023 -3.053 9.261 1.00 98.44 109 LYS A C 1
ATOM 857 O O . LYS A 1 109 ? -20.243 -3.042 9.389 1.00 98.44 109 LYS A O 1
ATOM 862 N N . GLN A 1 110 ? -18.228 -2.075 9.683 1.00 98.19 110 GLN A N 1
ATOM 863 C CA . GLN A 1 110 ? -18.661 -0.796 10.243 1.00 98.19 110 GLN A CA 1
ATOM 864 C C . GLN A 1 110 ? -17.848 0.329 9.587 1.00 98.19 110 GLN A C 1
ATOM 866 O O . GLN A 1 110 ? -16.757 0.076 9.077 1.00 98.19 110 GLN A O 1
ATOM 871 N N . LYS A 1 111 ? -18.369 1.560 9.581 1.00 98.56 111 LYS A N 1
ATOM 872 C CA . LYS A 1 111 ? -17.607 2.737 9.134 1.00 98.56 111 LYS A CA 1
ATOM 873 C C . LYS A 1 111 ? -16.492 3.047 10.136 1.00 98.56 111 LYS A C 1
ATOM 875 O O . LYS A 1 111 ? -16.725 3.039 11.342 1.00 98.56 111 LYS A O 1
ATOM 880 N N . ALA A 1 112 ? -15.305 3.352 9.629 1.00 98.62 112 ALA A N 1
ATOM 881 C CA . ALA A 1 112 ? -14.207 3.905 10.402 1.00 98.62 112 ALA A CA 1
ATOM 882 C C . ALA A 1 112 ? -14.551 5.324 10.875 1.00 98.62 112 ALA A C 1
ATOM 884 O O . ALA A 1 112 ? -15.015 6.165 10.103 1.00 98.62 112 ALA A O 1
ATOM 885 N N . GLN A 1 113 ? -14.282 5.609 12.144 1.00 98.50 113 GLN A N 1
ATOM 886 C CA . GLN A 1 113 ? -14.464 6.928 12.735 1.00 98.50 113 GLN A CA 1
ATOM 887 C C . GLN A 1 113 ? -13.292 7.824 12.320 1.00 98.50 113 GLN A C 1
ATOM 889 O O . GLN A 1 113 ? -12.180 7.687 12.838 1.00 98.50 113 GLN A O 1
ATOM 894 N N . LEU A 1 114 ? -13.522 8.725 11.363 1.00 98.56 114 LEU A N 1
ATOM 895 C CA . LEU A 1 114 ? -12.487 9.647 10.892 1.00 98.56 114 LEU A CA 1
ATOM 896 C C . LEU A 1 114 ? -12.146 10.669 11.986 1.00 98.56 114 LEU A C 1
ATOM 898 O O . LEU A 1 114 ? -13.028 11.315 12.547 1.00 98.56 114 LEU A O 1
ATOM 902 N N . ASN A 1 115 ? -10.861 10.809 12.309 1.00 98.00 115 ASN A N 1
ATOM 903 C CA . ASN A 1 115 ? -10.382 11.637 13.415 1.00 98.00 115 ASN A CA 1
ATOM 904 C C . ASN A 1 115 ? -8.934 12.124 13.171 1.00 98.00 115 ASN A C 1
ATOM 906 O O . ASN A 1 115 ? -8.457 12.185 12.035 1.00 98.00 115 ASN A O 1
ATOM 910 N N . LYS A 1 116 ? -8.213 12.519 14.230 1.00 97.62 116 LYS A N 1
ATOM 911 C CA . LYS A 1 116 ? -6.825 13.004 14.115 1.00 97.62 116 LYS A CA 1
ATOM 912 C C . LYS A 1 116 ? -5.798 11.924 13.735 1.00 97.62 116 LYS A C 1
ATOM 914 O O . LYS A 1 116 ? -4.719 12.297 13.274 1.00 97.62 116 LYS A O 1
ATOM 919 N N . PHE A 1 117 ? -6.137 10.642 13.894 1.00 98.38 117 PHE A N 1
ATOM 920 C CA . PHE A 1 117 ? -5.298 9.468 13.619 1.00 98.38 117 PHE A CA 1
ATOM 921 C C . PHE A 1 117 ? -5.745 8.664 12.389 1.00 98.38 117 PHE A C 1
ATOM 923 O O . PHE A 1 117 ? -4.899 8.077 11.723 1.00 98.38 117 PHE A O 1
ATOM 930 N N . VAL A 1 118 ? -7.049 8.643 12.085 1.00 98.75 118 VAL A N 1
ATOM 931 C CA . VAL A 1 118 ? -7.643 7.904 10.956 1.00 98.75 118 VAL A CA 1
ATOM 932 C C . VAL A 1 118 ? -8.275 8.881 9.971 1.00 98.75 118 VAL A C 1
ATOM 934 O O . VAL A 1 118 ? -9.190 9.617 10.332 1.00 98.75 118 VAL A O 1
ATOM 937 N N . GLN A 1 119 ? -7.799 8.898 8.726 1.00 98.38 119 GLN A N 1
ATOM 938 C CA . GLN A 1 119 ? -8.316 9.751 7.650 1.00 98.38 119 GLN A CA 1
ATOM 939 C C . GLN A 1 119 ? -8.287 9.011 6.314 1.00 98.38 119 GLN A C 1
ATOM 941 O O . GLN A 1 119 ? -7.444 8.147 6.096 1.00 98.38 119 GLN A O 1
ATOM 946 N N . THR A 1 120 ? -9.192 9.364 5.405 1.00 98.00 120 THR A N 1
ATOM 947 C CA . THR A 1 120 ? -9.191 8.837 4.037 1.00 98.00 120 THR A CA 1
ATOM 948 C C . THR A 1 120 ? -8.106 9.508 3.193 1.00 98.00 120 THR A C 1
ATOM 950 O O . THR A 1 120 ? -7.781 10.679 3.400 1.00 98.00 120 THR A O 1
ATOM 953 N N . ILE A 1 121 ? -7.574 8.800 2.195 1.00 97.06 121 ILE A N 1
ATOM 954 C CA . ILE A 1 121 ? -6.762 9.404 1.134 1.00 97.06 121 ILE A CA 1
ATOM 955 C C . ILE A 1 121 ? -7.526 9.405 -0.191 1.00 97.06 121 ILE A C 1
ATOM 957 O O . ILE A 1 121 ? -7.923 8.368 -0.715 1.00 97.06 121 ILE A O 1
ATOM 961 N N . GLY A 1 122 ? -7.733 10.599 -0.751 1.00 94.88 122 GLY A N 1
ATOM 962 C CA . GLY A 1 122 ? -8.423 10.744 -2.031 1.00 94.88 122 GLY A CA 1
ATOM 963 C C . GLY A 1 122 ? -7.555 10.274 -3.197 1.00 94.88 122 GLY A C 1
ATOM 964 O O . GLY A 1 122 ? -6.400 10.695 -3.312 1.00 94.88 122 GLY A O 1
ATOM 965 N N . LEU A 1 123 ? -8.133 9.487 -4.101 1.00 94.62 123 LEU A N 1
ATOM 966 C CA . LEU A 1 123 ? -7.476 8.967 -5.304 1.00 94.62 123 LEU A CA 1
ATOM 967 C C . LEU A 1 123 ? -7.099 10.074 -6.326 1.00 94.62 123 LEU A C 1
ATOM 969 O O . LEU A 1 123 ? -7.522 11.235 -6.187 1.00 94.62 123 LEU A O 1
ATOM 973 N N . PRO A 1 124 ? -6.251 9.769 -7.331 1.00 90.69 124 PRO A N 1
ATOM 974 C CA . PRO A 1 124 ? -6.030 10.633 -8.494 1.00 90.69 124 PRO A CA 1
ATOM 975 C C . PRO A 1 124 ? -7.316 10.800 -9.323 1.00 90.69 124 PRO A C 1
ATOM 977 O O . PRO A 1 124 ? -8.049 9.845 -9.531 1.00 90.69 124 PRO A O 1
ATOM 980 N N . LYS A 1 125 ? -7.583 12.019 -9.820 1.00 78.62 125 LYS A N 1
ATOM 981 C CA . LYS A 1 125 ? -8.838 12.357 -10.532 1.00 78.62 125 LYS A CA 1
ATOM 982 C C . LYS A 1 125 ? -8.893 11.949 -12.016 1.00 78.62 125 LYS A C 1
ATOM 984 O O . LYS A 1 125 ? -9.963 12.005 -12.605 1.00 78.62 125 LYS A O 1
ATOM 989 N N . LYS A 1 126 ? -7.751 11.656 -12.646 1.00 73.12 126 LYS A N 1
ATOM 990 C CA . LYS A 1 126 ? -7.607 11.259 -14.063 1.00 73.12 126 LYS A CA 1
ATOM 991 C C . LYS A 1 126 ? -6.322 10.450 -14.226 1.00 73.12 126 LYS A C 1
ATOM 993 O O . LYS A 1 126 ? -5.420 10.590 -13.395 1.00 73.12 126 LYS A O 1
ATOM 998 N N . ASP A 1 127 ? -6.197 9.702 -15.323 1.00 65.38 127 ASP A N 1
ATOM 999 C CA . ASP A 1 127 ? -4.915 9.130 -15.740 1.00 65.38 127 ASP A CA 1
ATOM 1000 C C . ASP A 1 127 ? -3.968 10.235 -16.232 1.00 65.38 127 ASP A C 1
ATOM 1002 O O . ASP A 1 127 ? -3.879 10.557 -17.413 1.00 65.38 127 ASP A O 1
ATOM 1006 N N . LYS A 1 128 ? -3.296 10.891 -15.283 1.00 63.28 128 LYS A N 1
ATOM 1007 C CA . LYS A 1 128 ? -2.143 11.737 -15.579 1.00 63.28 128 LYS A CA 1
ATOM 1008 C C . LYS A 1 128 ? -0.921 10.836 -15.627 1.00 63.28 128 LYS A C 1
ATOM 1010 O O . LYS A 1 128 ? -0.492 10.360 -14.577 1.00 63.28 128 LYS A O 1
ATOM 1015 N N . THR A 1 129 ? -0.343 10.667 -16.816 1.00 67.75 129 THR A N 1
ATOM 1016 C CA . THR A 1 129 ? 0.937 9.977 -17.010 1.00 67.75 129 THR A CA 1
ATOM 1017 C C . THR A 1 129 ? 1.959 10.484 -15.998 1.00 67.75 129 THR A C 1
ATOM 1019 O O . THR A 1 129 ? 2.329 11.663 -15.986 1.00 67.75 129 TH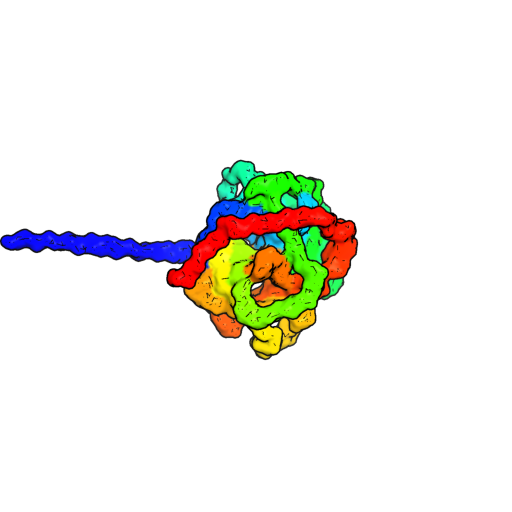R A O 1
ATOM 1022 N N . VAL A 1 130 ? 2.386 9.594 -15.106 1.00 75.69 130 VAL A N 1
ATOM 1023 C CA . VAL A 1 130 ? 3.355 9.919 -14.063 1.00 75.69 130 VAL A CA 1
ATOM 1024 C C . VAL A 1 130 ? 4.723 9.967 -14.726 1.00 75.69 130 VAL A C 1
ATOM 1026 O O . VAL A 1 130 ? 5.157 8.984 -15.320 1.00 75.69 130 VAL A O 1
ATOM 1029 N N . LYS A 1 131 ? 5.401 11.118 -14.670 1.00 86.25 131 LYS A N 1
ATOM 1030 C CA . LYS A 1 131 ? 6.750 11.234 -15.237 1.00 86.25 131 LYS A CA 1
ATOM 1031 C C . LYS A 1 131 ? 7.708 10.311 -14.478 1.00 86.25 131 LYS A C 1
ATOM 1033 O O . LYS A 1 131 ? 7.682 10.298 -13.243 1.00 86.25 131 LYS A O 1
ATOM 1038 N N . ALA A 1 132 ? 8.574 9.612 -15.210 1.00 90.44 132 ALA A N 1
ATOM 1039 C CA . ALA A 1 132 ? 9.722 8.922 -14.630 1.00 90.44 132 ALA A CA 1
ATOM 1040 C C . ALA A 1 132 ? 10.559 9.882 -13.765 1.00 90.44 132 ALA A C 1
ATOM 1042 O O . ALA A 1 132 ? 10.502 11.104 -13.925 1.00 90.44 132 ALA A O 1
ATOM 1043 N N . HIS A 1 133 ? 11.284 9.316 -12.807 1.00 92.75 133 HIS A N 1
ATOM 1044 C CA . HIS A 1 133 ? 12.037 10.016 -11.764 1.00 92.75 133 HIS A CA 1
ATOM 1045 C C . HIS A 1 133 ? 11.190 10.894 -10.822 1.00 92.75 133 HIS A C 1
ATOM 1047 O O . HIS A 1 133 ? 11.744 11.645 -10.024 1.00 92.75 133 HIS A O 1
ATOM 1053 N N . THR A 1 134 ? 9.854 10.785 -10.851 1.00 94.25 134 THR A N 1
ATOM 1054 C CA . THR A 1 134 ? 9.015 11.348 -9.782 1.00 94.25 134 THR A CA 1
ATOM 1055 C C . THR A 1 134 ? 9.333 10.635 -8.467 1.00 94.25 134 THR A C 1
ATOM 1057 O O . THR A 1 134 ? 9.189 9.415 -8.389 1.00 94.25 134 THR A O 1
ATOM 1060 N N . GLU A 1 135 ? 9.728 11.405 -7.450 1.00 94.06 135 GLU A N 1
ATOM 1061 C CA . GLU A 1 135 ? 9.902 10.928 -6.074 1.00 94.06 135 GLU A CA 1
ATOM 1062 C C . GLU A 1 135 ? 8.566 10.462 -5.483 1.00 94.06 135 GLU A C 1
ATOM 1064 O O . GLU A 1 135 ? 7.540 11.153 -5.579 1.00 94.06 135 GLU A O 1
ATOM 1069 N N . CYS A 1 136 ? 8.604 9.309 -4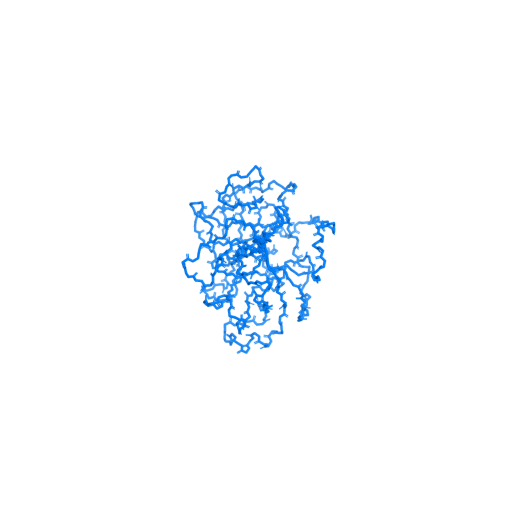.830 1.00 95.44 136 CYS A N 1
ATOM 1070 C CA . CYS A 1 136 ? 7.485 8.684 -4.152 1.00 95.44 136 CYS A CA 1
ATOM 1071 C C . CYS A 1 136 ? 7.913 8.157 -2.776 1.00 95.44 136 CYS A C 1
ATOM 1073 O O . CYS A 1 136 ? 9.092 7.929 -2.500 1.00 95.44 136 CYS A O 1
ATOM 1075 N N . THR A 1 137 ? 6.928 7.920 -1.920 1.00 95.50 137 THR A N 1
ATOM 1076 C CA . THR A 1 137 ? 7.085 7.258 -0.629 1.00 95.50 137 THR A CA 1
ATOM 1077 C C . THR A 1 137 ? 6.243 5.993 -0.613 1.00 95.50 137 THR A C 1
ATOM 1079 O O . THR A 1 137 ? 5.045 6.037 -0.905 1.00 95.50 137 THR A O 1
ATOM 1082 N N . VAL A 1 138 ? 6.870 4.878 -0.246 1.00 95.31 138 VAL A N 1
ATOM 1083 C CA . VAL A 1 138 ? 6.181 3.658 0.187 1.00 95.31 138 VAL A CA 1
ATOM 1084 C C . VAL A 1 138 ? 6.172 3.630 1.716 1.00 95.31 138 VAL A C 1
ATOM 1086 O O . VAL A 1 138 ? 7.080 4.158 2.366 1.00 95.31 138 VAL A O 1
ATOM 1089 N N . SER A 1 139 ? 5.130 3.066 2.316 1.00 95.44 139 SER A N 1
ATOM 1090 C CA . SER A 1 139 ? 5.043 2.897 3.768 1.00 95.44 139 SER A CA 1
ATOM 1091 C C . SER A 1 139 ? 4.342 1.593 4.112 1.00 95.44 139 SER A C 1
ATOM 1093 O O . SER A 1 139 ? 3.401 1.201 3.422 1.00 95.44 139 SER A O 1
ATOM 1095 N N . GLY A 1 140 ? 4.767 0.956 5.198 1.00 96.44 140 GLY A N 1
ATOM 1096 C CA . GLY A 1 140 ? 4.216 -0.323 5.625 1.00 96.44 140 GLY A CA 1
ATOM 1097 C C . GLY A 1 140 ? 4.900 -0.897 6.861 1.00 96.44 140 GLY A C 1
ATOM 1098 O O . GLY A 1 140 ? 5.705 -0.232 7.520 1.00 96.44 140 GLY A O 1
ATOM 1099 N N . TRP A 1 141 ? 4.501 -2.124 7.180 1.00 96.56 141 TRP A N 1
ATOM 1100 C CA . TRP A 1 141 ? 4.968 -2.926 8.312 1.00 96.56 141 TRP A CA 1
ATOM 1101 C C . TRP A 1 141 ? 5.606 -4.236 7.827 1.00 96.56 141 TRP A C 1
ATOM 1103 O O . TRP A 1 141 ? 5.710 -5.191 8.589 1.00 96.56 141 TRP A O 1
ATOM 1113 N N . GLY A 1 142 ? 5.993 -4.316 6.551 1.00 91.38 142 GLY A N 1
ATOM 1114 C CA . GLY A 1 142 ? 6.607 -5.497 5.965 1.00 91.38 142 GLY A CA 1
ATOM 1115 C C . GLY A 1 142 ? 7.978 -5.828 6.546 1.00 91.38 142 GLY A C 1
ATOM 1116 O O . GLY A 1 142 ? 8.460 -5.220 7.506 1.00 91.38 142 GLY A O 1
ATOM 1117 N N . ARG A 1 143 ? 8.595 -6.854 5.963 1.00 87.50 143 ARG A N 1
ATOM 1118 C CA . ARG A 1 143 ? 9.857 -7.418 6.438 1.00 87.50 143 ARG A CA 1
ATOM 1119 C C . ARG A 1 143 ? 10.987 -6.405 6.516 1.00 87.50 143 ARG A C 1
ATOM 1121 O O . ARG A 1 143 ? 11.149 -5.520 5.676 1.00 87.50 143 ARG A O 1
ATOM 1128 N N . MET A 1 144 ? 11.812 -6.629 7.529 1.00 80.62 144 MET A N 1
ATOM 1129 C CA . MET A 1 144 ? 12.943 -5.781 7.874 1.00 80.62 144 MET A CA 1
ATOM 1130 C C . MET A 1 144 ? 14.213 -6.145 7.089 1.00 80.62 144 MET A C 1
ATOM 1132 O O . MET A 1 144 ? 15.048 -5.295 6.800 1.00 80.62 144 MET A O 1
ATOM 1136 N N . GLN A 1 145 ? 14.340 -7.398 6.658 1.00 76.06 145 GLN A N 1
ATOM 1137 C CA . GLN A 1 145 ? 15.470 -7.903 5.876 1.00 76.06 145 GLN A CA 1
ATOM 1138 C C . GLN A 1 145 ? 14.956 -8.741 4.690 1.00 76.06 145 GLN A C 1
ATOM 1140 O O . GLN A 1 145 ? 13.856 -9.294 4.781 1.00 76.06 145 GLN A O 1
ATOM 1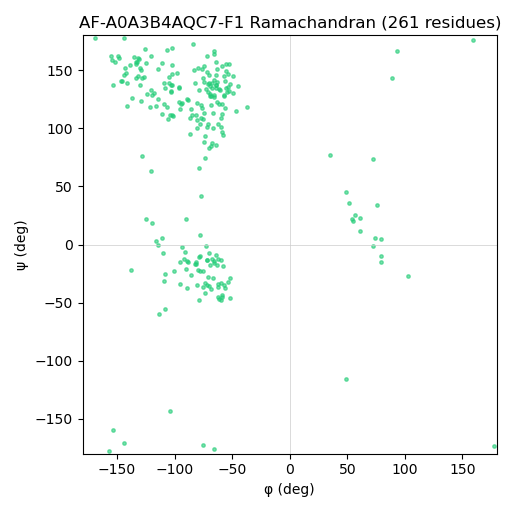145 N N . PRO A 1 146 ? 15.729 -8.886 3.595 1.00 78.56 146 PRO A N 1
ATOM 1146 C CA . PRO A 1 14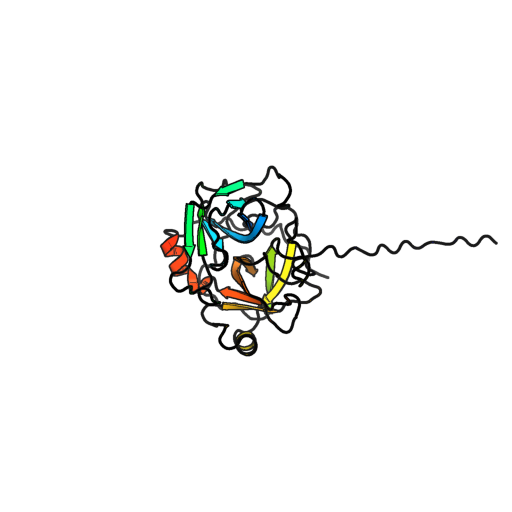6 ? 15.349 -9.665 2.411 1.00 78.56 146 PRO A CA 1
ATOM 1147 C C . PRO A 1 146 ? 15.496 -11.186 2.635 1.00 78.56 146 PRO A C 1
ATOM 1149 O O . PRO A 1 146 ? 15.998 -11.918 1.786 1.00 78.56 146 PRO A O 1
ATOM 1152 N N . THR A 1 147 ? 15.087 -11.671 3.806 1.00 77.38 147 THR A N 1
ATOM 1153 C CA . THR A 1 147 ? 15.204 -13.066 4.249 1.00 77.38 147 THR A CA 1
ATOM 1154 C C . THR A 1 147 ? 13.825 -13.600 4.643 1.00 77.38 147 THR A C 1
ATOM 1156 O O . THR A 1 147 ? 12.910 -12.834 4.960 1.00 77.38 147 THR A O 1
ATOM 1159 N N . LYS A 1 148 ? 13.618 -14.921 4.600 1.00 74.88 148 LYS A N 1
ATOM 1160 C CA . LYS A 1 148 ? 12.310 -15.514 4.950 1.00 74.88 148 LYS A CA 1
ATOM 1161 C C . LYS A 1 148 ? 12.077 -15.530 6.463 1.00 74.88 148 LYS A C 1
ATOM 1163 O O . LYS A 1 148 ? 10.934 -15.540 6.912 1.00 74.88 148 LYS A O 1
ATOM 1168 N N . GLU A 1 149 ? 13.168 -15.485 7.206 1.00 79.94 149 GLU A N 1
ATOM 1169 C CA . GLU A 1 149 ? 13.297 -15.514 8.655 1.00 79.94 149 GLU A CA 1
ATOM 1170 C C . GLU A 1 149 ? 13.055 -14.123 9.265 1.00 79.94 149 GLU A C 1
ATOM 1172 O O . GLU A 1 149 ? 12.835 -13.997 10.466 1.00 79.94 149 GLU A O 1
ATOM 1177 N N . SER A 1 150 ? 13.068 -13.064 8.443 1.00 82.62 150 SER A N 1
ATOM 1178 C CA . SER A 1 150 ? 12.731 -11.717 8.889 1.00 82.62 150 SER A CA 1
ATOM 1179 C C . SER A 1 150 ? 11.249 -11.613 9.245 1.00 82.62 150 SER A C 1
ATOM 1181 O O . SER A 1 150 ? 10.368 -11.931 8.435 1.00 82.62 150 SER A O 1
ATOM 1183 N N . ASN A 1 151 ? 10.982 -11.118 10.452 1.00 83.88 151 ASN A N 1
ATOM 1184 C CA . ASN A 1 151 ? 9.642 -10.751 10.887 1.00 83.88 151 ASN A CA 1
ATOM 1185 C C . ASN A 1 151 ? 9.187 -9.428 10.233 1.00 83.88 151 ASN A C 1
ATOM 1187 O O . ASN A 1 151 ? 10.025 -8.587 9.883 1.00 83.88 151 ASN A O 1
ATOM 1191 N N . PRO A 1 152 ? 7.864 -9.221 10.084 1.00 88.31 152 PRO A N 1
ATOM 1192 C CA . PRO A 1 152 ? 7.289 -7.902 9.832 1.00 88.31 152 PRO A CA 1
ATOM 1193 C C . PRO A 1 152 ? 7.714 -6.891 10.907 1.00 88.31 152 PRO A C 1
ATOM 1195 O O . PRO A 1 152 ? 8.026 -7.274 12.035 1.00 88.31 152 PRO A O 1
ATOM 1198 N N . SER A 1 153 ? 7.714 -5.601 10.580 1.00 93.25 153 SER A N 1
ATOM 1199 C CA . SER A 1 153 ? 8.041 -4.562 11.555 1.00 93.25 153 SER A CA 1
ATOM 1200 C C . SER A 1 153 ? 6.874 -4.247 12.485 1.00 93.25 153 SER A C 1
ATOM 1202 O O . SER A 1 153 ? 5.759 -3.972 12.045 1.00 93.25 153 SER A O 1
ATOM 1204 N N . ASP A 1 154 ? 7.162 -4.180 13.782 1.00 95.00 154 ASP A N 1
ATOM 1205 C CA . ASP A 1 154 ? 6.223 -3.725 14.805 1.00 95.00 154 ASP A CA 1
ATOM 1206 C C . ASP A 1 154 ? 5.680 -2.317 14.541 1.00 95.00 154 ASP A C 1
ATOM 1208 O O . ASP A 1 154 ? 4.529 -2.039 14.869 1.00 95.00 154 ASP A O 1
ATOM 1212 N N . VAL A 1 155 ? 6.496 -1.416 13.983 1.00 96.62 155 VAL A N 1
ATOM 1213 C CA . VAL A 1 155 ? 6.182 0.011 13.796 1.00 96.62 155 VAL A CA 1
ATOM 1214 C C . VAL A 1 155 ? 6.078 0.376 12.322 1.00 96.62 155 VAL A C 1
ATOM 1216 O O . VAL A 1 155 ? 6.737 -0.222 11.481 1.00 96.62 155 VAL A O 1
ATOM 1219 N N . LEU A 1 156 ? 5.273 1.388 11.993 1.00 97.00 156 LEU A N 1
ATOM 1220 C CA . LEU A 1 156 ? 5.151 1.848 10.609 1.00 97.00 156 LEU A CA 1
ATOM 1221 C C . LEU A 1 156 ? 6.479 2.457 10.145 1.00 97.00 156 LEU A C 1
ATOM 1223 O O . LEU A 1 156 ? 6.986 3.396 10.769 1.00 97.00 156 LEU A O 1
ATOM 1227 N N . ARG A 1 157 ? 7.003 1.977 9.017 1.00 94.94 157 ARG A N 1
ATOM 1228 C CA . ARG A 1 157 ? 8.234 2.483 8.396 1.00 94.94 157 ARG A CA 1
ATOM 1229 C C . ARG A 1 157 ? 7.956 3.001 6.986 1.00 94.94 157 ARG A C 1
ATOM 1231 O O . ARG A 1 157 ? 6.907 2.728 6.402 1.00 94.94 157 ARG A O 1
ATOM 1238 N N . GLU A 1 158 ? 8.876 3.800 6.460 1.00 94.25 158 GLU A N 1
ATOM 1239 C CA . GLU A 1 158 ? 8.780 4.410 5.135 1.00 94.25 158 GLU A CA 1
ATOM 1240 C C . GLU A 1 158 ? 10.131 4.462 4.409 1.00 94.25 158 GLU A C 1
ATOM 1242 O O . GLU A 1 158 ? 11.185 4.618 5.033 1.00 94.25 158 GLU A O 1
ATOM 1247 N N . ALA A 1 159 ? 10.079 4.356 3.082 1.00 92.06 159 ALA A N 1
ATOM 1248 C CA . ALA A 1 159 ? 11.222 4.471 2.176 1.00 92.06 159 ALA A CA 1
ATOM 1249 C C . ALA A 1 159 ? 10.913 5.427 1.019 1.00 92.06 159 ALA A C 1
ATOM 1251 O O . ALA A 1 159 ? 9.748 5.699 0.707 1.00 92.06 159 ALA A O 1
ATOM 1252 N N . GLN A 1 160 ? 11.971 5.941 0.388 1.00 92.25 160 GLN A N 1
ATOM 1253 C CA . GLN A 1 160 ? 11.873 6.753 -0.823 1.00 92.25 160 GLN A CA 1
ATOM 1254 C C . GLN A 1 160 ? 12.249 5.953 -2.063 1.00 92.25 160 GLN A C 1
ATOM 1256 O O . GLN A 1 160 ? 13.313 5.338 -2.130 1.00 92.25 160 GLN A O 1
ATOM 1261 N N . GLU A 1 161 ? 11.390 6.034 -3.074 1.00 94.12 161 GLU A N 1
ATOM 1262 C CA . GLU A 1 161 ? 11.561 5.341 -4.344 1.00 94.12 161 GLU A CA 1
ATOM 1263 C C . GLU A 1 161 ? 11.174 6.257 -5.510 1.00 94.12 161 GLU A C 1
ATOM 1265 O O . GLU A 1 161 ? 10.367 7.175 -5.351 1.00 94.12 161 GLU A O 1
ATOM 1270 N N . LYS A 1 162 ? 11.735 6.018 -6.700 1.00 95.06 162 LYS A N 1
ATOM 1271 C CA . LYS A 1 162 ? 11.521 6.866 -7.884 1.00 95.06 162 LYS A CA 1
ATOM 1272 C C . 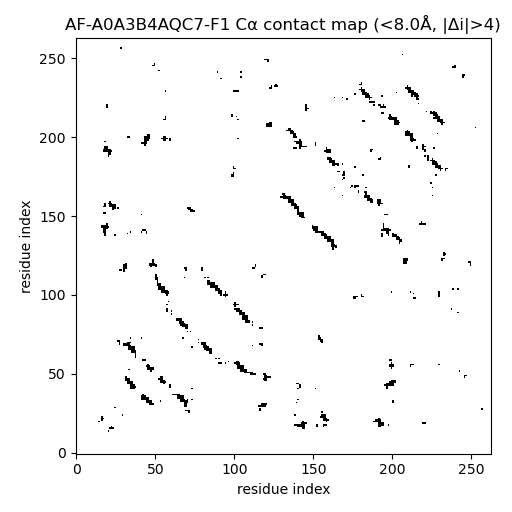LYS A 1 162 ? 10.862 6.089 -9.003 1.00 95.06 162 LYS A C 1
ATOM 1274 O O . LYS A 1 162 ? 11.379 5.043 -9.395 1.00 95.06 162 LYS A O 1
ATOM 1279 N N . ILE A 1 163 ? 9.789 6.636 -9.576 1.00 96.06 163 ILE A N 1
ATOM 1280 C CA . ILE A 1 163 ? 9.123 6.061 -10.759 1.00 96.06 163 ILE A CA 1
ATOM 1281 C C . ILE A 1 163 ? 10.149 5.807 -11.873 1.00 96.06 163 ILE A C 1
ATOM 1283 O O . ILE A 1 163 ? 11.029 6.636 -12.112 1.00 96.06 163 ILE A O 1
ATOM 1287 N N . GLN A 1 164 ? 10.049 4.670 -12.551 1.00 95.94 164 GLN A N 1
ATOM 1288 C CA . GLN A 1 164 ? 10.858 4.332 -13.729 1.00 95.94 164 GLN A CA 1
ATOM 1289 C C . GLN A 1 164 ? 10.064 4.518 -15.018 1.00 95.94 164 GLN A C 1
ATOM 1291 O O . GLN A 1 164 ? 8.844 4.700 -14.991 1.00 95.94 164 GLN A O 1
ATOM 1296 N N . PHE A 1 165 ? 10.740 4.466 -16.162 1.00 95.44 165 PHE A N 1
ATOM 1297 C CA . PHE A 1 165 ? 10.027 4.352 -17.423 1.00 95.44 165 PHE A CA 1
ATOM 1298 C C . PHE A 1 165 ? 9.424 2.951 -17.557 1.00 95.44 165 PHE A C 1
ATOM 1300 O O . PHE A 1 165 ? 10.076 1.939 -17.296 1.00 95.44 165 PHE A O 1
ATOM 1307 N N . ASN A 1 166 ? 8.184 2.885 -18.044 1.00 93.75 166 ASN A N 1
ATOM 1308 C CA . ASN A 1 166 ? 7.466 1.624 -18.239 1.00 93.75 166 ASN A CA 1
ATOM 1309 C C . ASN A 1 166 ? 8.249 0.603 -19.089 1.00 93.75 166 ASN A C 1
ATOM 1311 O O . ASN A 1 166 ? 8.140 -0.595 -18.834 1.00 93.75 166 ASN A O 1
ATOM 1315 N N . PHE A 1 167 ? 9.059 1.054 -20.058 1.00 94.75 167 PHE A N 1
ATOM 1316 C CA . PHE A 1 167 ? 9.881 0.163 -20.884 1.00 94.75 167 PHE A CA 1
ATOM 1317 C C . PHE A 1 167 ? 11.038 -0.483 -20.101 1.00 94.75 167 PHE A C 1
ATOM 1319 O O . PHE A 1 167 ? 11.326 -1.653 -20.325 1.00 94.75 167 PHE A O 1
ATOM 1326 N N . GLU A 1 168 ? 11.664 0.214 -19.143 1.00 95.75 168 GLU A N 1
ATOM 1327 C CA . GLU A 1 168 ? 12.749 -0.352 -18.322 1.00 95.75 168 GLU A CA 1
ATOM 1328 C C . GLU A 1 168 ? 12.235 -1.553 -17.521 1.00 95.75 168 GLU A C 1
ATOM 1330 O O . GLU A 1 168 ? 12.826 -2.632 -17.519 1.00 95.75 168 GLU A O 1
ATOM 1335 N N . CYS A 1 169 ? 11.073 -1.385 -16.892 1.00 96.00 169 CYS A N 1
ATOM 1336 C CA . CYS A 1 169 ? 10.427 -2.439 -16.120 1.00 96.00 169 CYS A CA 1
ATOM 1337 C C . CYS A 1 169 ? 9.855 -3.536 -17.014 1.00 96.00 169 CYS A C 1
ATOM 1339 O O . CYS A 1 169 ? 9.927 -4.706 -16.649 1.00 96.00 169 CYS A O 1
ATOM 1341 N N . LYS A 1 170 ? 9.354 -3.194 -18.209 1.00 96.75 170 LYS A N 1
ATOM 1342 C CA . LYS A 1 170 ? 8.936 -4.183 -19.208 1.00 96.75 170 LYS A CA 1
ATOM 1343 C C . LYS A 1 170 ? 10.105 -5.049 -19.679 1.00 96.75 170 LYS A C 1
ATOM 1345 O O . LYS A 1 170 ? 9.912 -6.247 -19.853 1.00 96.75 170 LYS A O 1
ATOM 1350 N N . ASN A 1 171 ? 11.303 -4.485 -19.818 1.00 97.25 171 ASN A N 1
ATOM 1351 C CA . ASN A 1 171 ? 12.503 -5.232 -20.198 1.00 97.25 171 ASN A CA 1
ATOM 1352 C C . ASN A 1 171 ? 12.954 -6.200 -19.090 1.00 97.25 171 ASN A C 1
ATOM 1354 O O . ASN A 1 171 ? 13.351 -7.321 -19.389 1.00 97.25 171 ASN A O 1
ATOM 1358 N N . ILE A 1 172 ? 12.853 -5.798 -17.817 1.00 96.69 172 ILE A N 1
ATOM 1359 C CA . ILE A 1 172 ? 13.288 -6.618 -16.671 1.00 96.69 172 ILE A CA 1
ATOM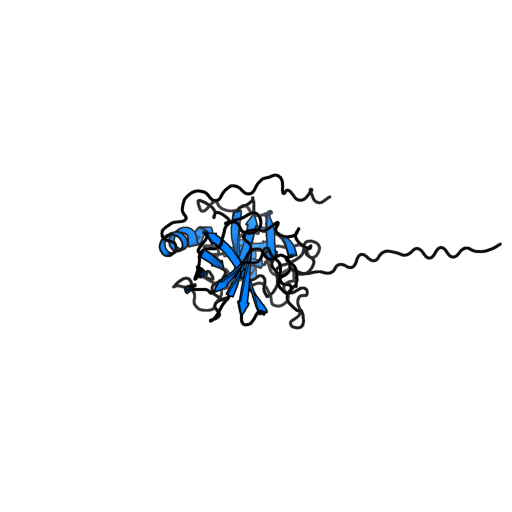 1360 C C . ILE A 1 172 ? 12.251 -7.698 -16.317 1.00 96.69 172 ILE A C 1
ATOM 1362 O O . ILE A 1 172 ? 12.589 -8.870 -16.169 1.00 96.69 172 ILE A O 1
ATOM 1366 N N . TRP A 1 173 ? 10.973 -7.327 -16.221 1.00 96.38 173 TRP A N 1
ATOM 1367 C CA . TRP A 1 173 ? 9.881 -8.224 -15.822 1.00 96.38 173 TRP A CA 1
ATOM 1368 C C . TRP A 1 173 ? 9.195 -8.942 -16.994 1.00 96.38 173 TRP A C 1
ATOM 1370 O O . TRP A 1 173 ? 8.356 -9.818 -16.782 1.00 96.38 173 TRP A O 1
ATOM 1380 N N . THR A 1 174 ? 9.545 -8.600 -18.235 1.00 96.50 174 THR A N 1
ATOM 1381 C CA . THR A 1 174 ? 9.100 -9.247 -19.481 1.00 96.50 174 THR A CA 1
ATOM 1382 C C . THR A 1 174 ? 7.577 -9.456 -19.559 1.00 96.50 174 THR A C 1
ATOM 1384 O O . THR A 1 174 ? 6.802 -8.497 -19.600 1.00 96.50 174 THR A O 1
ATOM 1387 N N . LYS A 1 175 ? 7.102 -10.704 -19.588 1.00 94.81 175 LYS A N 1
ATOM 1388 C CA . LYS A 1 175 ? 5.678 -11.061 -19.688 1.00 94.81 175 LYS A CA 1
ATOM 1389 C C . LYS A 1 175 ? 4.871 -10.789 -18.412 1.00 94.81 175 LYS A C 1
ATOM 1391 O O . LYS A 1 175 ? 3.648 -10.816 -18.476 1.00 94.81 175 LYS A O 1
ATOM 1396 N N . TYR A 1 176 ? 5.524 -10.522 -17.281 1.00 95.31 176 TYR A N 1
ATOM 1397 C CA . TYR A 1 176 ? 4.860 -10.312 -15.989 1.00 95.31 176 TYR A CA 1
ATOM 1398 C C . TYR A 1 176 ? 4.452 -8.857 -15.731 1.00 95.31 176 TYR A C 1
ATOM 1400 O O . TYR A 1 176 ? 3.625 -8.613 -14.859 1.00 95.31 176 TYR A O 1
ATOM 1408 N N . PHE A 1 177 ? 4.984 -7.902 -16.502 1.00 97.25 177 PHE A N 1
ATOM 1409 C CA . PHE A 1 177 ? 4.663 -6.481 -16.361 1.00 97.25 177 PHE A CA 1
ATOM 1410 C C . PHE A 1 177 ? 3.761 -5.994 -17.498 1.00 97.25 177 PHE A C 1
ATOM 1412 O O . PHE A 1 177 ? 4.148 -6.027 -18.672 1.00 97.25 177 PHE A O 1
ATOM 1419 N N . ASN A 1 178 ? 2.556 -5.540 -17.156 1.00 96.62 178 ASN A N 1
ATOM 1420 C CA . ASN A 1 178 ? 1.630 -4.914 -18.095 1.00 96.62 178 ASN A CA 1
ATOM 1421 C C . ASN A 1 178 ? 1.677 -3.390 -17.923 1.00 96.62 178 ASN A C 1
ATOM 1423 O O . ASN A 1 178 ? 1.208 -2.856 -16.922 1.00 96.62 178 ASN A O 1
ATOM 1427 N N . THR A 1 179 ? 2.222 -2.683 -18.912 1.00 94.88 179 THR A N 1
ATOM 1428 C CA . THR A 1 179 ? 2.432 -1.227 -18.872 1.00 94.88 179 THR A CA 1
ATOM 1429 C C . THR A 1 179 ? 1.139 -0.406 -18.845 1.00 94.88 179 THR A C 1
ATOM 1431 O O . THR A 1 179 ? 1.182 0.780 -18.521 1.00 94.88 179 THR A O 1
ATOM 1434 N N . GLU A 1 180 ? -0.005 -1.008 -19.182 1.00 94.19 180 GLU A N 1
ATOM 1435 C CA . GLU A 1 180 ? -1.322 -0.369 -19.088 1.00 94.19 180 GLU A CA 1
ATOM 1436 C C . GLU A 1 180 ? -1.864 -0.395 -17.654 1.00 94.19 180 GLU A C 1
ATOM 1438 O O . GLU A 1 180 ? -2.508 0.560 -17.216 1.00 94.19 180 GLU A O 1
ATOM 1443 N N . HIS A 1 181 ? -1.573 -1.458 -16.898 1.00 95.69 181 HIS A N 1
ATOM 1444 C CA . HIS A 1 181 ? -2.121 -1.709 -15.560 1.00 95.69 181 HIS A CA 1
ATOM 1445 C C . HIS A 1 181 ? -1.101 -1.562 -14.428 1.00 95.69 181 HIS A C 1
ATOM 1447 O O . HIS A 1 181 ? -1.485 -1.617 -13.260 1.00 95.69 181 HIS A O 1
ATOM 1453 N N . MET A 1 182 ? 0.181 -1.371 -14.739 1.00 97.06 182 MET A N 1
ATOM 1454 C CA . MET A 1 182 ? 1.263 -1.325 -13.759 1.00 97.06 182 MET A CA 1
ATOM 1455 C C . MET A 1 182 ? 2.139 -0.086 -13.921 1.00 97.06 182 MET A C 1
ATOM 1457 O O . MET A 1 182 ? 2.330 0.445 -15.015 1.00 97.06 182 MET A O 1
ATOM 1461 N N . ILE A 1 183 ? 2.696 0.344 -12.795 1.00 96.50 183 ILE A N 1
ATOM 1462 C CA . ILE A 1 183 ? 3.839 1.252 -12.708 1.00 96.50 183 ILE A CA 1
ATOM 1463 C C . ILE A 1 183 ? 4.914 0.591 -11.854 1.00 96.50 183 ILE A C 1
ATOM 1465 O O . ILE A 1 183 ? 4.679 -0.423 -11.196 1.00 96.50 183 ILE A O 1
ATOM 1469 N N . CYS A 1 184 ? 6.106 1.165 -11.868 1.00 96.75 184 CYS A N 1
ATOM 1470 C CA . CYS A 1 184 ? 7.245 0.615 -11.160 1.00 96.75 184 CYS A CA 1
ATOM 1471 C C . CYS A 1 184 ? 8.203 1.703 -10.688 1.00 96.75 184 CYS A C 1
ATOM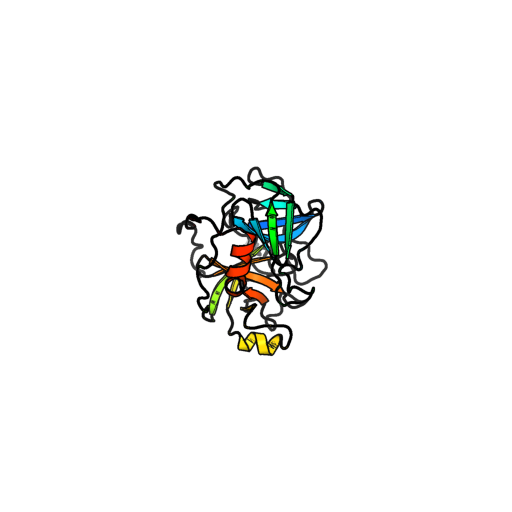 1473 O O . CYS A 1 184 ? 8.191 2.831 -11.193 1.00 96.75 184 CYS A O 1
ATOM 1475 N N . THR A 1 185 ? 9.060 1.340 -9.743 1.00 96.38 185 THR A N 1
ATOM 1476 C CA . THR A 1 185 ? 10.054 2.224 -9.135 1.00 96.38 185 THR A CA 1
ATOM 1477 C C . THR A 1 185 ? 11.432 1.571 -9.078 1.00 96.38 185 THR A C 1
ATOM 1479 O O . THR A 1 185 ? 11.557 0.350 -9.058 1.00 96.38 185 THR A O 1
ATOM 1482 N N . LYS A 1 186 ? 12.485 2.388 -9.000 1.00 93.50 186 LYS A N 1
ATOM 1483 C CA . LYS A 1 186 ? 13.764 1.975 -8.413 1.00 93.50 186 LYS A CA 1
ATOM 1484 C C . LYS A 1 186 ? 13.898 2.609 -7.035 1.00 93.50 186 LYS A C 1
ATOM 1486 O O . LYS A 1 186 ? 13.508 3.761 -6.826 1.00 93.50 186 LYS A O 1
ATOM 1491 N N . PHE A 1 187 ? 14.506 1.861 -6.131 1.00 87.75 187 PHE A N 1
ATOM 1492 C CA . PHE A 1 187 ? 14.905 2.303 -4.806 1.00 87.75 187 PHE A CA 1
ATOM 1493 C C . PHE A 1 187 ? 16.427 2.486 -4.743 1.00 87.75 187 PHE A C 1
ATOM 1495 O O . PHE A 1 187 ? 17.171 2.046 -5.621 1.00 87.75 187 PHE A O 1
ATOM 1502 N N . ASN A 1 188 ? 16.902 3.134 -3.684 1.00 79.25 188 ASN A N 1
ATOM 1503 C CA . ASN A 1 188 ? 18.315 3.148 -3.313 1.00 79.25 188 ASN A CA 1
ATOM 1504 C C . ASN A 1 188 ? 18.464 2.296 -2.049 1.00 79.25 188 ASN A C 1
ATOM 1506 O O . ASN A 1 188 ? 17.701 2.503 -1.109 1.00 79.25 188 ASN A O 1
ATOM 1510 N N . LYS A 1 189 ? 19.463 1.404 -1.971 1.00 73.12 189 LYS A N 1
ATOM 1511 C CA . LYS A 1 189 ? 19.730 0.600 -0.760 1.00 73.12 189 LYS A CA 1
ATOM 1512 C C . LYS A 1 189 ? 19.841 1.446 0.523 1.00 73.12 189 LYS A C 1
ATOM 1514 O O . LYS A 1 189 ? 19.486 0.962 1.588 1.00 73.12 189 LYS A O 1
ATOM 1519 N N . LYS A 1 190 ? 20.283 2.710 0.424 1.00 72.62 190 LYS A N 1
ATOM 1520 C CA . LYS A 1 190 ? 20.330 3.675 1.545 1.00 72.62 190 LYS A CA 1
ATOM 1521 C C . LYS A 1 190 ? 18.988 4.352 1.879 1.00 72.62 190 LYS A C 1
ATOM 1523 O O . LYS A 1 190 ? 18.853 4.896 2.966 1.00 72.62 190 LYS A O 1
ATOM 1528 N N . GLY A 1 191 ? 18.046 4.401 0.934 1.00 69.25 191 GLY A N 1
ATOM 1529 C CA . GLY A 1 191 ? 16.704 4.986 1.111 1.00 69.25 191 GLY A CA 1
ATOM 1530 C C . GLY A 1 191 ? 15.625 3.959 1.474 1.00 69.25 191 GLY A C 1
ATOM 1531 O O . GLY A 1 191 ? 14.549 4.341 1.937 1.00 69.25 191 GLY A O 1
ATOM 1532 N N . GLY A 1 192 ? 15.949 2.681 1.279 1.00 79.62 192 GLY A N 1
ATOM 1533 C CA . GLY A 1 192 ? 15.177 1.502 1.641 1.00 79.62 192 GLY A CA 1
ATOM 1534 C C . GLY A 1 192 ? 14.257 0.959 0.547 1.00 79.62 192 GLY A C 1
ATOM 1535 O O . GLY A 1 192 ? 14.018 1.636 -0.451 1.00 79.62 192 GLY A O 1
ATOM 1536 N N . SER A 1 193 ? 13.750 -0.261 0.735 1.00 83.75 193 SER A N 1
ATOM 1537 C CA . SER A 1 193 ? 12.854 -0.962 -0.196 1.00 83.75 193 SER A CA 1
ATOM 1538 C C . SER A 1 193 ? 11.598 -1.525 0.474 1.00 83.75 193 SER A C 1
ATOM 1540 O O . SER A 1 193 ? 11.614 -1.881 1.655 1.00 83.75 193 SER A O 1
ATOM 1542 N N . MET A 1 194 ? 10.502 -1.644 -0.290 1.00 88.38 194 MET A N 1
ATOM 1543 C CA . MET A 1 194 ? 9.391 -2.526 0.097 1.00 88.38 194 MET A CA 1
ATOM 1544 C C . MET A 1 194 ? 9.874 -3.974 0.248 1.00 88.38 194 MET A C 1
ATOM 1546 O O . MET A 1 194 ? 10.783 -4.405 -0.460 1.00 88.38 194 MET A O 1
ATOM 1550 N N . CYS A 1 195 ? 9.196 -4.764 1.074 1.00 89.31 195 CYS A N 1
ATOM 1551 C CA . CYS A 1 195 ? 9.405 -6.206 1.143 1.00 89.31 195 CYS A CA 1
ATOM 1552 C C . CYS A 1 195 ? 8.086 -6.960 1.403 1.00 89.31 195 CYS A C 1
ATOM 1554 O O . CYS A 1 195 ? 6.994 -6.387 1.328 1.00 89.31 195 CYS A O 1
ATOM 1556 N N . GLN A 1 196 ? 8.139 -8.271 1.671 1.00 87.00 196 GLN A N 1
ATOM 1557 C CA . GLN A 1 196 ? 6.912 -9.034 1.938 1.00 87.00 196 GLN A CA 1
ATOM 1558 C C . GLN A 1 196 ? 6.188 -8.492 3.185 1.00 87.00 196 GLN A C 1
ATOM 1560 O O . GLN A 1 196 ? 6.814 -8.235 4.210 1.00 87.00 196 GLN A O 1
ATOM 1565 N N . GLY A 1 197 ? 4.868 -8.315 3.079 1.00 88.81 197 GLY A N 1
ATOM 1566 C CA . GLY A 1 197 ? 4.022 -7.629 4.068 1.00 88.81 197 GLY A CA 1
ATOM 1567 C C . GLY A 1 197 ? 3.635 -6.197 3.665 1.00 88.81 197 GLY A C 1
ATOM 1568 O O . GLY A 1 197 ? 2.534 -5.755 3.983 1.00 88.81 197 GLY A O 1
ATOM 1569 N N . ASP A 1 198 ? 4.449 -5.505 2.859 1.00 95.19 198 ASP A N 1
ATOM 1570 C CA . ASP A 1 198 ? 4.108 -4.165 2.343 1.00 95.19 198 ASP A CA 1
ATOM 1571 C C . ASP A 1 198 ? 3.122 -4.197 1.160 1.00 95.19 198 ASP A C 1
ATOM 1573 O O . ASP A 1 198 ? 2.572 -3.162 0.768 1.00 95.19 198 ASP A O 1
ATOM 1577 N N . SER A 1 199 ? 2.877 -5.388 0.604 1.00 96.69 199 SER A N 1
ATOM 1578 C CA . SER A 1 199 ? 1.845 -5.675 -0.396 1.00 96.69 199 SER A CA 1
ATOM 1579 C C . SER A 1 199 ? 0.502 -5.039 -0.046 1.00 96.69 199 SER A C 1
ATOM 1581 O O . SER A 1 199 ? 0.057 -5.095 1.095 1.00 96.69 199 SER A O 1
ATOM 1583 N N . GLY A 1 200 ? -0.166 -4.436 -1.026 1.00 98.38 200 GLY A N 1
ATOM 1584 C CA . GLY A 1 200 ? -1.417 -3.706 -0.826 1.00 98.38 200 GLY A CA 1
ATOM 1585 C C . GLY A 1 200 ? -1.265 -2.288 -0.262 1.00 98.38 200 GLY A C 1
ATOM 1586 O O . GLY A 1 200 ? -2.207 -1.501 -0.361 1.00 98.38 200 GLY A O 1
ATOM 1587 N N . GLY A 1 201 ? -0.097 -1.921 0.278 1.00 98.25 201 GLY A N 1
ATOM 1588 C CA . GLY A 1 201 ? 0.209 -0.551 0.693 1.00 98.25 201 GLY A CA 1
ATOM 1589 C C . GLY A 1 201 ? 0.221 0.445 -0.484 1.00 98.25 201 GLY A C 1
ATOM 1590 O O . GLY A 1 201 ? 0.395 0.046 -1.638 1.00 98.25 201 GLY A O 1
ATOM 1591 N N . PRO A 1 202 ? 0.020 1.751 -0.233 1.00 98.00 202 PRO A N 1
ATOM 1592 C CA . PRO A 1 202 ? 0.023 2.765 -1.280 1.00 98.00 202 PRO A CA 1
ATOM 1593 C C . PRO A 1 202 ? 1.440 3.226 -1.652 1.00 98.00 202 PRO A C 1
ATOM 1595 O O . PRO A 1 202 ? 2.254 3.540 -0.784 1.00 98.00 202 PRO A O 1
ATOM 1598 N N . LEU A 1 203 ? 1.683 3.417 -2.950 1.00 97.56 203 LEU A N 1
ATOM 1599 C CA . LEU A 1 203 ? 2.770 4.261 -3.446 1.00 97.56 203 LEU A CA 1
ATOM 1600 C C . LEU A 1 203 ? 2.288 5.709 -3.529 1.00 97.56 203 LEU A C 1
ATOM 1602 O O . LEU A 1 203 ? 1.474 6.053 -4.394 1.00 97.56 203 LEU A O 1
ATOM 1606 N N . ILE A 1 204 ? 2.790 6.560 -2.639 1.00 96.75 204 ILE A N 1
ATOM 1607 C CA . ILE A 1 204 ? 2.404 7.968 -2.547 1.00 96.75 204 ILE A CA 1
ATOM 1608 C C . ILE A 1 204 ? 3.389 8.825 -3.334 1.00 96.75 204 ILE A C 1
ATOM 1610 O O . ILE A 1 204 ? 4.542 8.950 -2.941 1.00 96.75 204 ILE A O 1
ATOM 1614 N N . CYS A 1 205 ? 2.934 9.501 -4.386 1.00 93.88 205 CYS A N 1
ATOM 1615 C CA . CYS A 1 205 ? 3.737 10.507 -5.083 1.00 93.88 205 CYS A CA 1
ATOM 1616 C C . CYS A 1 205 ? 2.927 11.795 -5.235 1.00 93.88 205 CYS A C 1
ATOM 1618 O O . CYS A 1 205 ? 1.738 11.756 -5.554 1.00 93.88 205 CYS A O 1
ATOM 1620 N N . LYS A 1 206 ? 3.555 12.956 -5.002 1.00 89.25 206 LYS A N 1
ATOM 1621 C CA . LYS A 1 206 ? 2.889 14.278 -5.049 1.00 89.25 206 LYS A CA 1
ATOM 1622 C C . LYS A 1 206 ? 1.571 14.307 -4.245 1.00 89.25 206 LYS A C 1
ATOM 1624 O O . LYS A 1 206 ? 0.547 14.794 -4.719 1.00 89.25 206 LYS A O 1
ATOM 1629 N N . ASN A 1 207 ? 1.608 13.746 -3.032 1.00 88.88 207 ASN A N 1
ATOM 1630 C CA . ASN A 1 207 ? 0.488 13.647 -2.084 1.00 88.88 207 ASN A CA 1
ATOM 1631 C C . ASN A 1 207 ? -0.737 12.849 -2.586 1.00 88.88 207 ASN A C 1
ATOM 1633 O O . ASN A 1 207 ? -1.846 13.030 -2.076 1.00 88.88 207 ASN A O 1
ATOM 1637 N N . LYS A 1 208 ? -0.560 11.956 -3.570 1.00 94.06 208 LYS A N 1
ATOM 1638 C CA . LYS A 1 208 ? -1.614 11.068 -4.083 1.00 94.06 208 LYS A CA 1
ATOM 1639 C C . LYS A 1 208 ? -1.140 9.614 -4.184 1.00 94.06 208 LYS A C 1
ATOM 1641 O O . LYS A 1 208 ? 0.024 9.395 -4.510 1.00 94.06 208 LYS A O 1
ATOM 1646 N N . PRO A 1 209 ? -2.021 8.627 -3.936 1.00 96.44 209 PRO A N 1
ATOM 1647 C CA . PRO A 1 209 ? -1.705 7.225 -4.161 1.00 96.44 209 PRO A CA 1
ATOM 1648 C C . PRO A 1 209 ? -1.768 6.960 -5.668 1.00 96.44 209 PRO A C 1
ATOM 1650 O O . PRO A 1 209 ? -2.815 7.145 -6.289 1.00 96.44 209 PRO A O 1
ATOM 1653 N N . LEU A 1 210 ? -0.645 6.578 -6.270 1.00 96.19 210 LEU A N 1
ATOM 1654 C CA . LEU A 1 210 ? -0.546 6.310 -7.713 1.00 96.19 210 LEU A CA 1
ATOM 1655 C C . LEU A 1 210 ? -0.390 4.815 -8.018 1.00 96.19 210 LEU A C 1
ATOM 1657 O O . LEU A 1 210 ? -0.809 4.363 -9.083 1.00 96.19 210 LEU A O 1
ATOM 1661 N N . GLY A 1 211 ? 0.150 4.054 -7.065 1.00 97.06 211 GLY A N 1
ATOM 1662 C CA . GLY A 1 211 ? 0.307 2.605 -7.144 1.00 97.06 211 GLY A CA 1
ATOM 1663 C C . GLY A 1 211 ? -0.176 1.891 -5.881 1.00 97.06 211 GLY A C 1
ATOM 1664 O O . GLY A 1 211 ? -0.271 2.501 -4.816 1.00 97.06 211 GLY A O 1
ATOM 1665 N N . ILE A 1 212 ? -0.450 0.596 -6.011 1.00 98.56 212 ILE A N 1
ATOM 1666 C CA . ILE A 1 212 ? -0.680 -0.358 -4.916 1.00 98.56 212 ILE A CA 1
ATOM 1667 C C . ILE A 1 212 ? 0.470 -1.364 -4.957 1.00 98.56 212 ILE A C 1
ATOM 1669 O O . ILE A 1 212 ? 0.692 -1.939 -6.019 1.00 98.56 212 ILE A O 1
ATOM 1673 N N . SER A 1 213 ? 1.208 -1.563 -3.862 1.00 98.00 213 SER A N 1
ATOM 1674 C CA . SER A 1 213 ? 2.351 -2.490 -3.812 1.00 98.00 213 SER A CA 1
ATOM 1675 C C . SER A 1 213 ? 1.909 -3.895 -4.228 1.00 98.00 213 SER A C 1
ATOM 1677 O O . SER A 1 213 ? 1.052 -4.476 -3.562 1.00 98.00 213 SER A O 1
ATOM 1679 N N . ALA A 1 214 ? 2.461 -4.423 -5.323 1.00 96.31 214 ALA A N 1
ATOM 1680 C CA . ALA A 1 214 ? 2.012 -5.685 -5.911 1.00 96.31 214 ALA A CA 1
ATOM 1681 C C . ALA A 1 214 ? 3.083 -6.776 -5.795 1.00 96.31 214 ALA A C 1
ATOM 1683 O O . ALA A 1 214 ? 2.848 -7.800 -5.158 1.00 96.31 214 ALA A O 1
ATOM 1684 N N . PHE A 1 215 ? 4.275 -6.565 -6.365 1.00 95.31 215 PHE A N 1
ATOM 1685 C CA . PHE A 1 215 ? 5.348 -7.561 -6.311 1.00 95.31 215 PHE A CA 1
ATOM 1686 C C . PHE A 1 215 ? 6.756 -6.968 -6.446 1.00 95.31 215 PHE A C 1
ATOM 1688 O O . PHE A 1 215 ? 6.970 -5.879 -6.977 1.00 95.31 215 PHE A O 1
ATOM 1695 N N . THR A 1 216 ? 7.728 -7.743 -5.974 1.00 93.38 216 THR A N 1
ATOM 1696 C CA . THR A 1 216 ? 9.170 -7.510 -6.092 1.00 93.38 216 THR A CA 1
ATOM 1697 C C . THR A 1 216 ? 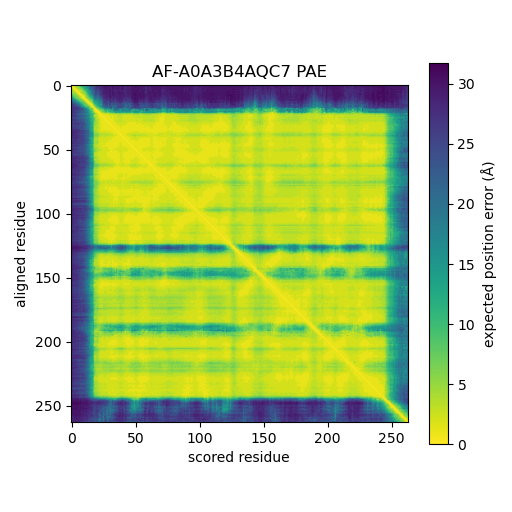9.874 -8.864 -6.276 1.00 93.38 216 THR A C 1
ATOM 1699 O O . THR A 1 216 ? 9.221 -9.913 -6.300 1.00 93.38 216 THR A O 1
ATOM 1702 N N . ASN A 1 217 ? 11.193 -8.856 -6.449 1.00 91.25 217 ASN A N 1
ATOM 1703 C CA . ASN A 1 217 ? 12.018 -10.059 -6.471 1.00 91.25 217 ASN A CA 1
ATOM 1704 C C . ASN A 1 217 ? 12.023 -10.761 -5.094 1.00 91.25 217 ASN A C 1
ATOM 1706 O O . ASN A 1 217 ? 11.640 -10.179 -4.080 1.00 91.25 217 ASN A O 1
ATOM 1710 N N . ALA A 1 218 ? 12.456 -12.025 -5.049 1.00 86.94 218 ALA A N 1
ATOM 1711 C CA . ALA A 1 218 ? 12.575 -12.769 -3.794 1.00 86.94 218 ALA A CA 1
ATOM 1712 C C . ALA A 1 218 ? 13.534 -12.071 -2.809 1.00 86.94 218 ALA A C 1
ATOM 1714 O O . ALA A 1 218 ? 13.174 -11.884 -1.647 1.00 86.94 218 ALA A O 1
ATOM 1715 N N . ASP A 1 219 ? 14.694 -11.621 -3.304 1.00 89.12 219 ASP A N 1
ATOM 1716 C CA . ASP A 1 219 ? 15.498 -10.588 -2.648 1.00 89.12 219 ASP A CA 1
ATOM 1717 C C . ASP A 1 219 ? 14.892 -9.218 -2.983 1.00 89.12 219 ASP A C 1
ATOM 1719 O O . ASP A 1 219 ? 15.104 -8.669 -4.069 1.00 89.12 219 ASP A O 1
ATOM 1723 N N . CYS A 1 220 ? 14.121 -8.686 -2.035 1.00 87.38 220 CYS A N 1
ATOM 1724 C CA . CYS A 1 220 ? 13.473 -7.379 -2.113 1.00 87.38 220 CYS A CA 1
ATOM 1725 C C . CYS A 1 220 ? 14.454 -6.194 -1.964 1.00 87.38 220 CYS A C 1
ATOM 1727 O O . CYS A 1 220 ? 14.036 -5.040 -2.009 1.00 87.38 220 CYS A O 1
ATOM 1729 N N . ALA A 1 221 ? 15.751 -6.451 -1.763 1.00 87.00 221 ALA A N 1
ATOM 1730 C CA . ALA A 1 221 ? 16.811 -5.451 -1.690 1.00 87.00 221 ALA A CA 1
ATOM 1731 C C . ALA A 1 221 ? 17.772 -5.499 -2.899 1.00 87.00 221 ALA A C 1
ATOM 1733 O O . ALA A 1 221 ? 18.744 -4.735 -2.926 1.00 87.00 221 ALA A O 1
ATOM 1734 N N . ASP A 1 222 ? 17.505 -6.331 -3.916 1.00 90.62 222 ASP A N 1
ATOM 1735 C CA . ASP A 1 222 ? 18.253 -6.344 -5.181 1.00 90.62 222 ASP A CA 1
ATOM 1736 C C . ASP A 1 222 ? 17.833 -5.165 -6.094 1.00 90.62 222 ASP A C 1
ATOM 1738 O O . ASP A 1 222 ? 16.742 -5.186 -6.672 1.00 90.62 222 ASP A O 1
ATOM 1742 N N . PRO A 1 223 ? 18.690 -4.141 -6.293 1.00 88.00 223 PRO A N 1
ATOM 1743 C CA . PRO A 1 223 ? 18.360 -2.950 -7.076 1.00 88.00 223 PRO A CA 1
ATOM 1744 C C . PRO A 1 223 ? 18.252 -3.225 -8.584 1.00 88.00 223 PRO A C 1
ATOM 1746 O O . PRO A 1 223 ? 17.862 -2.330 -9.339 1.00 88.00 223 PRO A O 1
ATOM 1749 N N . LYS A 1 224 ? 18.599 -4.436 -9.046 1.00 91.19 224 LYS A N 1
ATOM 1750 C CA . LYS A 1 224 ? 18.360 -4.879 -10.423 1.00 91.19 224 LYS A CA 1
ATOM 1751 C C . LYS A 1 224 ? 16.866 -5.017 -10.725 1.00 91.19 224 LYS A C 1
ATOM 1753 O O . LYS A 1 224 ? 16.473 -4.832 -11.875 1.00 91.19 224 LYS A O 1
ATOM 1758 N N . TYR A 1 225 ? 16.041 -5.322 -9.722 1.00 93.81 225 TYR A N 1
ATOM 1759 C CA . TYR A 1 225 ? 14.613 -5.571 -9.895 1.00 93.81 225 TYR A CA 1
ATOM 1760 C C . TYR A 1 225 ? 13.785 -4.380 -9.387 1.00 93.81 225 TYR A C 1
ATOM 1762 O O . TYR A 1 225 ? 13.690 -4.168 -8.180 1.00 93.81 225 TYR A O 1
ATOM 1770 N N . PRO A 1 226 ? 13.169 -3.586 -10.284 1.00 95.31 226 PRO A N 1
ATOM 1771 C CA . PRO A 1 226 ? 12.327 -2.472 -9.878 1.00 95.31 226 PRO A CA 1
ATOM 1772 C C . PRO A 1 226 ? 11.035 -2.997 -9.248 1.00 95.31 226 PRO A C 1
ATOM 1774 O O . PRO A 1 226 ? 10.435 -3.938 -9.775 1.00 95.31 226 PRO A O 1
ATOM 1777 N N . HIS A 1 227 ? 10.566 -2.386 -8.162 1.00 96.00 227 HIS A N 1
ATOM 1778 C CA . HIS A 1 227 ? 9.308 -2.800 -7.542 1.00 96.00 227 HIS A CA 1
ATOM 1779 C C . HIS A 1 227 ? 8.135 -2.520 -8.470 1.00 96.00 227 HIS A C 1
ATOM 1781 O O . HIS A 1 227 ? 8.103 -1.485 -9.138 1.00 96.00 227 HIS A O 1
ATOM 1787 N N . ALA A 1 228 ? 7.163 -3.426 -8.498 1.00 97.25 228 ALA A N 1
ATOM 1788 C CA . ALA A 1 228 ? 5.979 -3.314 -9.328 1.00 97.25 228 ALA A CA 1
ATOM 1789 C C . ALA A 1 228 ? 4.734 -3.020 -8.484 1.00 97.25 228 ALA A C 1
ATOM 1791 O O . ALA A 1 228 ? 4.510 -3.597 -7.414 1.00 97.25 228 ALA A O 1
ATOM 1792 N N . TYR A 1 229 ? 3.900 -2.126 -9.011 1.00 98.00 229 TYR A N 1
ATOM 1793 C CA . TYR A 1 229 ? 2.673 -1.664 -8.383 1.00 98.00 229 TYR A CA 1
ATOM 1794 C C . TYR A 1 229 ? 1.524 -1.675 -9.382 1.00 98.00 229 TYR A C 1
ATOM 1796 O O . TYR A 1 229 ? 1.689 -1.262 -10.533 1.00 98.00 229 TYR A O 1
ATOM 1804 N N . THR A 1 230 ? 0.328 -2.015 -8.917 1.00 98.00 230 THR A N 1
ATOM 1805 C CA . THR A 1 230 ? -0.900 -1.844 -9.700 1.00 98.00 230 THR A CA 1
ATOM 1806 C C . THR A 1 230 ? -1.204 -0.351 -9.861 1.00 98.00 230 THR A C 1
ATOM 1808 O O . THR A 1 230 ? -1.367 0.365 -8.871 1.00 98.00 230 THR A O 1
ATOM 1811 N N . LYS A 1 231 ? -1.257 0.136 -11.106 1.00 96.44 231 LYS A N 1
ATOM 1812 C CA . LYS A 1 231 ? -1.443 1.546 -11.496 1.00 96.44 231 LYS A CA 1
ATOM 1813 C C . LYS A 1 231 ? -2.878 1.991 -11.222 1.00 96.44 231 LYS A C 1
ATOM 1815 O O . LYS A 1 231 ? -3.773 1.717 -12.016 1.00 96.44 231 LYS A O 1
ATOM 1820 N N . ILE A 1 232 ? -3.103 2.721 -10.130 1.00 96.75 232 ILE A N 1
ATOM 1821 C CA . ILE A 1 232 ? -4.452 3.034 -9.619 1.00 96.75 232 ILE A CA 1
ATOM 1822 C C . ILE A 1 232 ? -5.340 3.721 -10.666 1.00 96.75 232 ILE A C 1
ATOM 1824 O O . ILE A 1 232 ? -6.531 3.421 -10.738 1.00 96.75 232 ILE A O 1
ATOM 1828 N N . SER A 1 233 ? -4.781 4.605 -11.502 1.00 94.94 233 SER A N 1
ATOM 1829 C CA . SER A 1 233 ? -5.554 5.334 -12.516 1.00 94.94 233 SER A CA 1
ATOM 1830 C C . SER A 1 233 ? -6.257 4.422 -13.525 1.00 94.94 233 SER A C 1
ATOM 1832 O O . SER A 1 233 ? -7.372 4.733 -13.937 1.00 94.94 233 SER A O 1
ATOM 1834 N N . SER A 1 234 ? -5.665 3.273 -13.856 1.00 95.31 234 SER A N 1
ATOM 1835 C CA . SER A 1 234 ? -6.230 2.294 -14.793 1.00 95.31 234 SER A CA 1
ATOM 1836 C C . SER A 1 234 ? -7.437 1.530 -14.226 1.00 95.31 234 SER A C 1
ATOM 1838 O O . SER A 1 234 ? -8.172 0.895 -14.976 1.00 95.31 234 SER A O 1
ATOM 1840 N N . PHE A 1 235 ? -7.679 1.618 -12.913 1.00 96.50 235 PHE A N 1
ATOM 1841 C CA . PHE A 1 235 ? -8.758 0.910 -12.213 1.00 96.50 235 PHE A CA 1
ATOM 1842 C C . PHE A 1 235 ? -9.830 1.842 -11.635 1.00 96.50 235 PHE A C 1
ATOM 1844 O O . PHE A 1 235 ? -10.806 1.349 -11.068 1.00 96.50 235 PHE A O 1
ATOM 1851 N N . LEU A 1 236 ? -9.703 3.168 -11.797 1.00 95.31 236 LEU A N 1
ATOM 1852 C CA . LEU A 1 236 ? -10.670 4.144 -11.273 1.00 95.31 236 LEU A CA 1
ATOM 1853 C C . LEU A 1 236 ? -12.129 3.835 -11.668 1.00 95.31 236 LEU A C 1
ATOM 1855 O O . LEU A 1 236 ? -12.952 3.789 -10.755 1.00 95.31 236 LEU A O 1
ATOM 1859 N N . PRO A 1 237 ? -12.474 3.501 -12.934 1.00 94.69 237 PRO A N 1
ATOM 1860 C CA . PRO A 1 237 ? -13.864 3.201 -13.297 1.00 94.69 237 PRO A CA 1
ATOM 1861 C C . PRO A 1 237 ? -14.429 1.972 -12.568 1.00 94.69 237 PRO A C 1
ATOM 1863 O O . PRO A 1 237 ? -15.610 1.924 -12.223 1.00 94.69 237 PRO A O 1
ATOM 1866 N N . TRP A 1 238 ? -13.586 0.969 -12.295 1.00 97.12 238 TRP A N 1
ATOM 1867 C CA . TRP A 1 238 ? -13.978 -0.202 -11.511 1.00 97.12 238 TRP A CA 1
ATOM 1868 C C . TRP A 1 238 ? -14.113 0.139 -10.019 1.00 97.12 238 TRP A C 1
ATOM 1870 O O . TRP A 1 238 ? -15.097 -0.262 -9.396 1.00 97.12 238 TRP A O 1
ATOM 1880 N N . ILE A 1 239 ? -13.191 0.933 -9.459 1.00 97.12 239 ILE A N 1
ATOM 1881 C CA . ILE A 1 239 ? -13.267 1.406 -8.067 1.00 97.12 239 ILE A CA 1
ATOM 1882 C C . ILE A 1 239 ? -14.555 2.209 -7.846 1.00 97.12 239 ILE A C 1
ATOM 1884 O O . ILE A 1 239 ? -15.289 1.955 -6.889 1.00 97.12 239 ILE A O 1
ATOM 1888 N N . GLU A 1 240 ? -14.868 3.147 -8.737 1.00 95.00 240 GLU A N 1
ATOM 1889 C CA . GLU A 1 240 ? -16.074 3.979 -8.677 1.00 95.00 240 GLU A CA 1
ATOM 1890 C C . GLU A 1 240 ? -17.348 3.130 -8.783 1.00 95.00 240 GLU A C 1
ATOM 1892 O O . GLU A 1 240 ? -18.247 3.279 -7.950 1.00 95.00 240 GLU A O 1
ATOM 1897 N N . LYS A 1 241 ? -17.391 2.165 -9.715 1.00 96.12 241 LYS A N 1
ATOM 1898 C CA . LYS A 1 241 ? -18.509 1.218 -9.863 1.00 96.12 241 LYS A CA 1
ATOM 1899 C C . LYS A 1 241 ? -18.767 0.390 -8.599 1.00 96.12 241 LYS A C 1
ATOM 1901 O O . LYS A 1 241 ? -19.921 0.207 -8.227 1.00 96.12 241 LYS A O 1
ATOM 1906 N N . ILE A 1 242 ? -17.723 -0.127 -7.944 1.00 96.75 242 ILE A N 1
ATOM 1907 C CA . ILE A 1 242 ? -17.867 -0.956 -6.732 1.00 96.75 242 ILE A CA 1
ATOM 1908 C C . ILE A 1 242 ? -18.205 -0.114 -5.496 1.00 96.75 242 ILE A C 1
ATOM 1910 O O . ILE A 1 242 ? -18.968 -0.554 -4.635 1.00 96.75 242 ILE A O 1
ATOM 1914 N N . THR A 1 243 ? -17.650 1.094 -5.390 1.00 93.88 243 THR A N 1
ATOM 1915 C CA . THR A 1 243 ? -17.901 1.980 -4.243 1.00 93.88 243 THR A CA 1
ATOM 1916 C C . THR A 1 243 ? -19.253 2.694 -4.321 1.00 93.88 243 THR A C 1
ATOM 1918 O O . THR A 1 243 ? -19.784 3.081 -3.276 1.00 93.88 243 THR A O 1
ATOM 1921 N N . GLY A 1 244 ? -19.830 2.847 -5.518 1.00 89.56 244 GLY A N 1
ATOM 1922 C CA . GLY A 1 244 ? -20.980 3.726 -5.757 1.00 89.56 244 GLY A CA 1
ATOM 1923 C C . GLY A 1 244 ? -20.567 5.201 -5.789 1.00 89.56 244 GLY A C 1
ATOM 1924 O O . GLY A 1 244 ? -21.298 6.058 -5.304 1.00 89.56 244 GLY A O 1
ATOM 1925 N N . GLY A 1 245 ? -19.360 5.477 -6.291 1.00 76.69 245 GLY A N 1
ATOM 1926 C CA . GLY A 1 245 ? -18.728 6.793 -6.276 1.00 76.69 245 GLY A CA 1
ATOM 1927 C C . GLY A 1 245 ? -17.893 7.066 -5.019 1.00 76.69 245 GLY A C 1
ATOM 1928 O O . GLY A 1 245 ? -18.230 6.695 -3.890 1.00 76.69 245 GLY A O 1
ATOM 1929 N N . LEU A 1 246 ? -16.782 7.774 -5.208 1.00 66.12 246 LEU A N 1
ATOM 1930 C CA . LEU A 1 246 ? -15.976 8.318 -4.120 1.00 66.12 246 LEU A CA 1
ATOM 1931 C C . LEU A 1 246 ? -16.563 9.683 -3.745 1.00 66.12 246 LEU A C 1
ATOM 1933 O O . LEU A 1 246 ? -16.273 10.678 -4.404 1.00 66.12 246 LEU A O 1
ATOM 1937 N N . GLY A 1 247 ? -17.438 9.697 -2.733 1.00 49.88 247 GLY A N 1
ATOM 1938 C CA . GLY A 1 247 ? -18.139 10.903 -2.279 1.00 49.88 247 GLY A CA 1
ATOM 1939 C C . GLY A 1 247 ? -17.198 12.091 -2.054 1.00 49.88 247 GLY A C 1
ATOM 1940 O O . GLY A 1 247 ? -16.045 11.909 -1.657 1.00 49.88 247 GLY A O 1
ATOM 1941 N N . ASN A 1 248 ? -17.693 13.296 -2.347 1.00 40.28 248 ASN A N 1
ATOM 1942 C CA . ASN A 1 248 ? -16.887 14.515 -2.357 1.00 40.28 248 ASN A CA 1
ATOM 1943 C C . ASN A 1 248 ? -16.123 14.748 -1.038 1.00 40.28 248 ASN A C 1
ATOM 1945 O O . ASN A 1 248 ? -16.608 14.452 0.049 1.00 40.28 248 ASN A O 1
ATOM 1949 N N . GLU A 1 249 ? -14.939 15.347 -1.185 1.00 43.47 249 GLU A N 1
ATOM 1950 C CA . GLU A 1 249 ? -14.054 15.836 -0.116 1.00 43.47 249 GLU A CA 1
ATOM 1951 C C . GLU A 1 249 ? -13.311 14.793 0.737 1.00 43.47 249 GLU A C 1
ATOM 1953 O O . GLU A 1 249 ? -13.451 14.693 1.956 1.00 43.47 249 GLU A O 1
ATOM 1958 N N . SER A 1 250 ? -12.294 14.174 0.126 1.00 45.66 250 SER A N 1
ATOM 1959 C CA . SER A 1 250 ? -11.045 13.982 0.871 1.00 45.66 250 SER A CA 1
ATOM 1960 C C . SER A 1 250 ? -10.510 15.362 1.280 1.00 45.66 250 SER A C 1
ATOM 1962 O O . SER A 1 250 ? -10.032 16.097 0.405 1.00 45.66 250 SER A O 1
ATOM 1964 N N . LYS A 1 251 ? -10.567 15.722 2.571 1.00 41.38 251 LYS A N 1
ATOM 1965 C CA . LYS A 1 251 ? -9.871 16.922 3.068 1.00 41.38 251 LYS A CA 1
ATOM 1966 C C . LYS A 1 251 ? -8.398 16.851 2.633 1.00 41.38 251 LYS A C 1
ATOM 1968 O O . LYS A 1 251 ? -7.796 15.783 2.780 1.00 41.38 251 LYS A O 1
ATOM 1973 N N . PRO A 1 252 ? -7.813 17.926 2.071 1.00 40.56 252 PRO A N 1
ATOM 1974 C CA . PRO A 1 252 ? -6.395 17.937 1.739 1.00 40.56 252 PRO A CA 1
ATOM 1975 C C . PRO A 1 252 ? -5.561 17.559 2.965 1.00 40.56 252 PRO A C 1
ATOM 1977 O O . PRO A 1 252 ? -5.817 18.049 4.064 1.00 40.56 252 PRO A O 1
ATOM 1980 N N . LEU A 1 253 ? -4.567 16.687 2.776 1.00 47.69 253 LEU A N 1
ATOM 1981 C CA . LEU A 1 253 ? -3.540 16.478 3.791 1.00 47.69 253 LEU A CA 1
ATOM 1982 C C . LEU A 1 253 ? -2.825 17.814 3.994 1.00 47.69 253 LEU A C 1
ATOM 1984 O O . LEU A 1 253 ? -2.289 18.369 3.035 1.00 47.69 253 LEU A O 1
ATOM 1988 N N . ASP A 1 254 ? -2.859 18.320 5.225 1.00 39.75 254 ASP A N 1
ATOM 1989 C CA . ASP A 1 254 ? -2.237 19.591 5.577 1.00 39.75 254 ASP A CA 1
ATOM 1990 C C . ASP A 1 254 ? -0.739 19.575 5.226 1.00 39.75 254 ASP A C 1
ATOM 1992 O O . ASP A 1 254 ? 0.014 18.675 5.615 1.00 39.75 254 ASP A O 1
ATOM 1996 N N . SER A 1 255 ? -0.320 20.594 4.477 1.00 43.66 255 SER A N 1
ATOM 1997 C CA . SER A 1 255 ? 1.052 20.811 4.030 1.00 43.66 255 SER A CA 1
ATOM 1998 C C . SER A 1 255 ? 2.052 21.053 5.165 1.00 43.66 255 SER A C 1
ATOM 2000 O O . SER A 1 255 ? 3.250 21.048 4.912 1.00 43.66 255 SER A O 1
ATOM 2002 N N . THR A 1 256 ? 1.622 21.224 6.416 1.00 41.62 256 THR A N 1
ATOM 2003 C CA . THR A 1 256 ? 2.536 21.384 7.566 1.00 41.62 256 THR A CA 1
ATOM 2004 C C . THR A 1 256 ? 3.360 20.130 7.910 1.00 41.62 256 THR A C 1
ATOM 2006 O O . THR A 1 256 ? 4.332 20.224 8.657 1.00 41.62 256 THR A O 1
ATOM 2009 N N . TYR A 1 257 ? 3.040 18.956 7.349 1.00 41.72 257 TYR A N 1
ATOM 2010 C CA . TYR A 1 257 ? 3.734 17.686 7.630 1.00 41.72 257 TYR A CA 1
ATOM 2011 C C . TYR A 1 257 ? 4.927 17.364 6.706 1.00 41.72 257 TYR A C 1
ATOM 2013 O O . TYR A 1 257 ? 5.313 16.195 6.590 1.00 41.72 257 TYR A O 1
ATOM 2021 N N . TYR A 1 258 ? 5.537 18.358 6.052 1.00 45.34 258 TYR A N 1
ATOM 2022 C CA . TYR A 1 258 ? 6.765 18.127 5.285 1.00 45.34 258 TYR A CA 1
ATOM 2023 C C . TYR A 1 258 ? 7.881 17.571 6.183 1.00 45.34 258 TYR A C 1
ATOM 2025 O O . TYR A 1 258 ? 8.320 18.214 7.135 1.00 45.34 258 TYR A O 1
ATOM 2033 N N . SER A 1 259 ? 8.384 16.381 5.834 1.00 44.28 259 SER A N 1
ATOM 2034 C CA . SER A 1 259 ? 9.728 15.966 6.248 1.00 44.28 259 SER A CA 1
ATOM 2035 C C . SER A 1 259 ? 10.703 17.052 5.783 1.00 44.28 259 SER A C 1
ATOM 2037 O O . SER A 1 259 ? 10.589 17.468 4.623 1.00 44.28 259 SER A O 1
ATOM 2039 N N . PRO A 1 260 ? 11.660 17.503 6.615 1.00 39.06 260 PRO A N 1
ATOM 2040 C CA . PRO A 1 260 ? 12.726 18.366 6.128 1.00 39.06 260 PRO A CA 1
ATOM 2041 C C . PRO A 1 260 ? 13.433 17.681 4.953 1.00 39.06 260 PRO A C 1
ATOM 2043 O O . PRO A 1 260 ? 13.461 16.445 4.863 1.00 39.06 260 PRO A O 1
ATOM 2046 N N . ARG A 1 261 ? 13.938 18.502 4.025 1.00 38.84 261 ARG A N 1
ATOM 2047 C CA . ARG A 1 261 ? 14.670 18.022 2.848 1.00 38.84 261 ARG A CA 1
ATOM 2048 C C . ARG A 1 261 ? 15.849 17.170 3.312 1.00 38.84 261 ARG A C 1
ATOM 2050 O O . ARG A 1 261 ? 16.498 17.506 4.296 1.00 38.84 261 ARG A O 1
ATOM 2057 N N . PHE A 1 262 ? 16.103 16.090 2.585 1.00 42.34 262 PHE A N 1
ATOM 2058 C CA . PHE A 1 262 ? 17.301 15.286 2.766 1.00 42.34 262 PHE A CA 1
ATOM 2059 C C . PHE A 1 262 ? 18.490 16.101 2.239 1.00 42.34 262 PHE A C 1
ATOM 2061 O O . PHE A 1 262 ? 18.644 16.229 1.024 1.00 42.34 262 PHE A O 1
ATOM 2068 N N . ASN A 1 263 ? 19.262 16.667 3.165 1.00 34.78 263 ASN A N 1
ATOM 2069 C CA . ASN A 1 263 ? 20.672 17.004 2.979 1.00 34.78 263 ASN A CA 1
ATOM 2070 C C . ASN A 1 263 ? 21.494 15.883 3.626 1.00 34.78 263 ASN A C 1
ATOM 2072 O O . ASN A 1 263 ? 21.061 15.431 4.713 1.00 34.78 263 ASN A O 1
#

Sequence (263 aa):
WIIIDIMLCVTLGASESGIVGGKIAKPHSRKYMASLQTDGNHFCGGFLIRDDFVLTAAHCKRDNTVIVLGAHNITKPEKSQQKIQVKKYFPHPKYNGKYDFDVMLLKLKQKAQLNKFVQTIGLPKKDKTVKAHTECTVSGWGRMQPTKESNPSDVLREAQEKIQFNFECKNIWTKYFNTEHMICTKFNKKGGSMCQGDSGGPLICKNKPLGISAFTNADCADPKYPHAYTKISSFLPWIEKITGGLGNESKPLDSTYYSPRFN